Protein AF-A0A3R6Y0H6-F1 (afdb_monomer)

Secondary structure (DSSP, 8-state):
-----EEEEEEEETTT-BEE--EETTTTEE--EEEEETTEEEEE-SSSS-BTTTSTTGGGS-TTT---EEEEEEEE-HHHHHHHHHTS-TT-SEEEEEEEE--STTT-BEE--EETTEE-B--SS-S-B-TT-PBPPGGGGT----EEEEEEEHHHHHHHHTTGGGSPPPPP---SS------PPP------------------

Mean predicted aligned error: 10.97 Å

pLDDT: mean 80.58, std 20.02, range [28.91, 97.31]

Nearest PDB structures (foldseek):
  5mz7-assembly4_D  TM=2.592E-01  e=3.311E+00  Rattus norvegicus

Foldseek 3Di:
DPQQWFKAKWKAFPPAQAIAFDDDPVVLATFGDWDDDPPAIKTDDPPDPRILCPDPPNVQADPPPSGHMHMDIAIEGLVQLVLQLQQEDPPDFKAWAKWFAAPPNLHRYIGQDADPSHTFGCDPVARTAHPVRDHDDPVVVPDPTDIRTHIDGSVRSVSCNVHRVVGDGRDDPPPDDDPPPPPPDPDPDDDDDDDDDDDDDDDD

Structure (mmCIF, N/CA/C/O backbone):
data_AF-A0A3R6Y0H6-F1
#
_entry.id   AF-A0A3R6Y0H6-F1
#
loop_
_atom_site.group_PDB
_atom_site.id
_atom_site.type_symbol
_atom_site.label_atom_id
_atom_site.label_alt_id
_atom_site.label_comp_id
_atom_site.label_asym_id
_atom_site.label_entity_id
_atom_site.label_seq_id
_atom_site.pdbx_PDB_ins_code
_atom_site.Cartn_x
_atom_site.Cartn_y
_atom_site.Cartn_z
_atom_site.occupancy
_atom_site.B_iso_or_equiv
_atom_site.auth_seq_id
_atom_site.auth_comp_id
_atom_site.auth_asym_id
_atom_site.auth_atom_id
_atom_site.pdbx_PDB_model_num
ATOM 1 N N . MET A 1 1 ? 21.872 12.919 5.443 1.00 36.56 1 MET A N 1
ATOM 2 C CA . MET A 1 1 ? 20.558 13.388 4.956 1.00 36.56 1 MET A CA 1
ATOM 3 C C . MET A 1 1 ? 19.519 12.461 5.544 1.00 36.56 1 MET A C 1
ATOM 5 O O . MET A 1 1 ? 19.609 11.269 5.280 1.00 36.56 1 MET A O 1
ATOM 9 N N . ALA A 1 2 ? 18.636 12.963 6.408 1.00 45.19 2 ALA A N 1
ATOM 10 C CA . ALA A 1 2 ? 17.532 12.155 6.908 1.00 45.19 2 ALA A CA 1
ATOM 11 C C . ALA A 1 2 ? 16.702 11.706 5.699 1.00 45.19 2 ALA A C 1
ATOM 13 O O . ALA A 1 2 ? 16.365 12.510 4.833 1.00 45.19 2 ALA A O 1
ATOM 14 N N . THR A 1 3 ? 16.475 10.408 5.564 1.00 57.97 3 THR A N 1
ATOM 15 C CA . THR A 1 3 ? 15.479 9.891 4.634 1.00 57.97 3 THR A CA 1
ATOM 16 C C . THR A 1 3 ? 14.133 10.425 5.107 1.00 57.97 3 THR A C 1
ATOM 18 O O . THR A 1 3 ? 13.677 10.031 6.177 1.00 57.97 3 THR A O 1
ATOM 21 N N . ASP A 1 4 ? 13.523 11.335 4.342 1.00 82.75 4 ASP A N 1
ATOM 22 C CA . ASP A 1 4 ? 12.196 11.891 4.634 1.00 82.75 4 ASP A CA 1
ATOM 23 C C . ASP A 1 4 ? 11.136 10.803 4.437 1.00 82.75 4 ASP A C 1
ATOM 25 O O . ASP A 1 4 ? 10.447 10.729 3.418 1.00 82.75 4 ASP A O 1
ATOM 29 N N . LEU A 1 5 ? 11.069 9.877 5.388 1.00 90.50 5 LEU A N 1
ATOM 30 C CA . LEU A 1 5 ? 9.988 8.919 5.483 1.00 90.50 5 LEU A CA 1
ATOM 31 C C . LEU A 1 5 ? 8.694 9.677 5.771 1.00 90.50 5 LEU A C 1
ATOM 33 O O . LEU A 1 5 ? 8.677 10.719 6.427 1.00 90.50 5 LEU A O 1
ATOM 37 N N . ARG A 1 6 ? 7.599 9.127 5.269 1.00 94.06 6 ARG A N 1
ATOM 38 C CA . ARG A 1 6 ? 6.251 9.643 5.438 1.00 94.06 6 ARG A CA 1
ATOM 39 C C . ARG A 1 6 ? 5.376 8.524 5.972 1.00 94.06 6 ARG A C 1
ATOM 41 O O . ARG A 1 6 ? 5.482 7.393 5.494 1.00 94.06 6 ARG A O 1
ATOM 48 N N . THR A 1 7 ? 4.545 8.844 6.958 1.00 94.25 7 THR A N 1
ATOM 49 C CA . THR A 1 7 ? 3.658 7.875 7.608 1.00 94.25 7 THR A CA 1
ATOM 50 C C . THR A 1 7 ? 2.251 7.967 7.046 1.00 94.25 7 THR A C 1
ATOM 52 O O . THR A 1 7 ? 1.645 9.037 7.057 1.00 94.25 7 THR A O 1
ATOM 55 N N . PHE A 1 8 ? 1.708 6.840 6.596 1.00 96.44 8 PHE A N 1
ATOM 56 C CA . PHE A 1 8 ? 0.336 6.736 6.103 1.00 96.44 8 PHE A CA 1
ATOM 57 C C . PHE A 1 8 ? -0.215 5.327 6.317 1.00 96.44 8 PHE A C 1
ATOM 59 O O . PHE A 1 8 ? 0.527 4.368 6.525 1.00 96.44 8 PHE A O 1
ATOM 66 N N . ALA A 1 9 ? -1.535 5.201 6.312 1.00 96.62 9 ALA A N 1
ATOM 67 C CA . ALA A 1 9 ? -2.200 3.925 6.497 1.00 96.62 9 ALA A CA 1
ATOM 68 C C . ALA A 1 9 ? -2.224 3.090 5.212 1.00 96.62 9 ALA A C 1
ATOM 70 O O . ALA A 1 9 ? -2.274 3.609 4.100 1.00 96.62 9 ALA A O 1
ATOM 71 N N . SER A 1 10 ? -2.259 1.777 5.394 1.00 96.25 10 SER A N 1
ATOM 72 C CA . SER A 1 10 ? -2.473 0.768 4.361 1.00 96.25 10 SER A CA 1
ATOM 73 C C . SER A 1 10 ? -3.523 -0.227 4.842 1.00 96.25 10 SER A C 1
ATOM 75 O O . SER A 1 10 ? -3.624 -0.510 6.040 1.00 96.25 10 SER A O 1
ATOM 77 N N . ILE A 1 11 ? -4.300 -0.758 3.907 1.00 96.50 11 ILE A N 1
ATOM 78 C CA . ILE A 1 11 ? -5.285 -1.812 4.124 1.00 96.50 11 ILE A CA 1
ATOM 79 C C . ILE A 1 11 ? -4.869 -2.996 3.258 1.00 96.50 11 ILE A C 1
ATOM 81 O O . ILE A 1 11 ? -4.746 -2.865 2.044 1.00 96.50 11 ILE A O 1
ATOM 85 N N . VAL A 1 12 ? -4.673 -4.160 3.876 1.00 95.50 12 VAL A N 1
ATOM 86 C CA . VAL A 1 12 ? -4.368 -5.405 3.159 1.00 95.50 12 VAL A CA 1
ATOM 87 C C . VAL A 1 12 ? -5.465 -6.422 3.429 1.00 95.50 12 VAL A C 1
ATOM 89 O O . VAL A 1 12 ? -5.776 -6.728 4.583 1.00 95.50 12 VAL A O 1
ATOM 92 N N . CYS A 1 13 ? -6.060 -6.961 2.367 1.00 96.12 13 CYS A N 1
ATOM 93 C CA . CYS A 1 13 ? -7.009 -8.061 2.487 1.00 96.12 13 CYS A CA 1
ATOM 94 C C . CYS A 1 13 ? -6.298 -9.367 2.854 1.00 96.12 13 CYS A C 1
ATOM 96 O O . CYS A 1 13 ? -5.310 -9.741 2.227 1.00 96.12 13 CYS A O 1
ATOM 98 N N . ARG A 1 14 ? -6.841 -10.104 3.824 1.00 94.31 14 ARG A N 1
ATOM 99 C CA . ARG A 1 14 ? -6.329 -11.421 4.216 1.00 94.31 14 ARG A CA 1
ATOM 100 C C . ARG A 1 14 ? -6.511 -12.477 3.126 1.00 94.31 14 ARG A C 1
ATOM 102 O O . ARG A 1 14 ? -5.667 -13.354 2.991 1.00 94.31 14 ARG A O 1
ATOM 109 N N . ASP A 1 15 ? -7.605 -12.382 2.378 1.00 94.06 15 ASP A N 1
ATOM 110 C CA . ASP A 1 15 ? -8.068 -13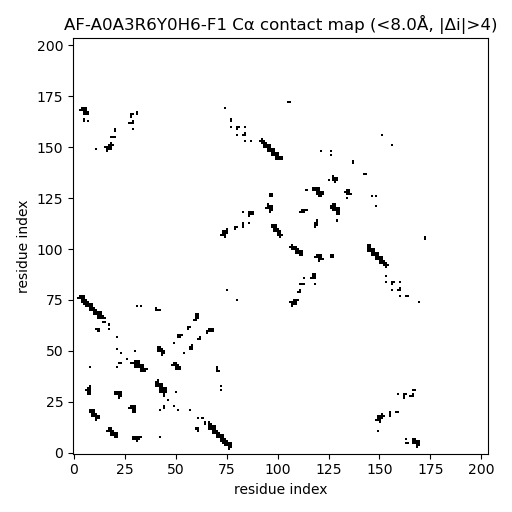.468 1.515 1.00 94.06 15 ASP A CA 1
ATOM 111 C C . ASP A 1 15 ? -7.558 -13.303 0.078 1.00 94.06 15 ASP A C 1
ATOM 113 O O . ASP A 1 15 ? -7.007 -14.234 -0.501 1.00 94.06 15 ASP A O 1
ATOM 117 N N . CYS A 1 16 ? -7.691 -12.101 -0.498 1.00 94.50 16 CYS A N 1
ATOM 118 C CA . CYS A 1 16 ? -7.268 -11.824 -1.878 1.00 94.50 16 CYS A CA 1
ATOM 119 C C . CYS A 1 16 ? -5.989 -10.982 -1.992 1.00 94.50 16 CYS A C 1
ATOM 121 O O . CYS A 1 16 ? -5.587 -10.646 -3.105 1.00 94.50 16 CYS A O 1
ATOM 123 N N . LEU A 1 17 ? -5.371 -10.625 -0.859 1.00 95.25 17 LEU A N 1
ATOM 124 C CA . LEU A 1 17 ? -4.139 -9.830 -0.769 1.00 95.25 17 LEU A CA 1
ATOM 125 C C . LEU A 1 17 ? -4.217 -8.422 -1.376 1.00 95.25 17 LEU A C 1
ATOM 127 O O . LEU A 1 17 ? -3.198 -7.740 -1.431 1.00 95.25 17 LEU A O 1
ATOM 131 N N . TYR A 1 18 ? -5.402 -7.965 -1.794 1.00 96.94 18 TYR A N 1
ATOM 132 C CA . TYR A 1 18 ? -5.600 -6.622 -2.334 1.00 96.94 18 TYR A CA 1
ATOM 133 C C . TYR A 1 18 ? -5.088 -5.564 -1.356 1.00 96.94 18 TYR A C 1
ATOM 135 O O . TYR A 1 18 ? -5.505 -5.543 -0.191 1.00 96.94 18 TYR A O 1
ATOM 143 N N . LEU A 1 19 ? -4.179 -4.726 -1.846 1.00 97.19 19 LEU A N 1
ATOM 144 C CA . LEU A 1 19 ? -3.615 -3.595 -1.130 1.00 97.19 19 LEU A CA 1
ATOM 145 C C . LEU A 1 19 ? -4.327 -2.315 -1.558 1.00 97.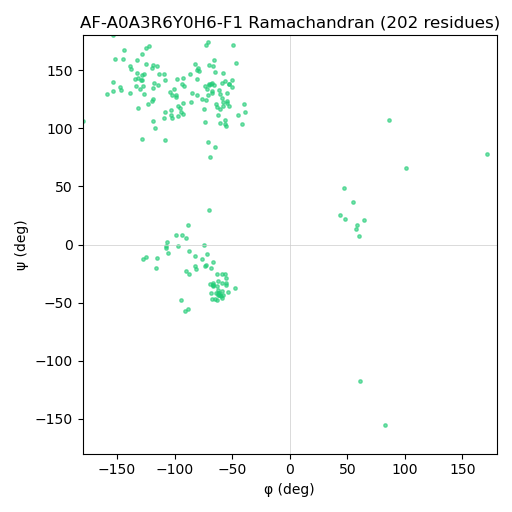19 19 LEU A C 1
ATOM 147 O O . LEU A 1 19 ? -4.430 -2.017 -2.745 1.00 97.19 19 LEU A O 1
ATOM 151 N N . GLU A 1 20 ? -4.784 -1.566 -0.567 1.00 96.62 20 GLU A N 1
ATOM 152 C CA . GLU A 1 20 ? -5.521 -0.319 -0.722 1.00 96.62 20 GLU A CA 1
ATOM 153 C C . GLU A 1 20 ? -4.961 0.731 0.240 1.00 96.62 20 GLU A C 1
ATOM 155 O O . GLU A 1 20 ? -4.603 0.414 1.380 1.00 96.62 20 GLU A O 1
ATOM 160 N N . PHE A 1 21 ? -4.903 1.986 -0.198 1.00 97.00 21 PHE A N 1
ATOM 161 C CA . PHE A 1 21 ? -4.489 3.108 0.639 1.00 97.00 21 PHE A CA 1
ATOM 162 C C . PHE A 1 21 ? -5.698 3.995 0.947 1.00 97.00 21 PHE A C 1
ATOM 164 O O . PHE A 1 21 ? -6.201 4.686 0.060 1.00 97.00 21 PHE A O 1
ATOM 171 N N . PRO A 1 22 ? -6.200 3.996 2.194 1.00 96.62 22 PRO A N 1
ATOM 172 C CA . PRO A 1 22 ? -7.374 4.776 2.536 1.00 96.62 22 PRO A CA 1
ATOM 173 C C . PRO A 1 22 ? -7.069 6.274 2.490 1.00 96.62 22 PRO A C 1
ATOM 175 O O . PRO A 1 22 ? -6.039 6.742 2.985 1.00 96.62 22 PRO A O 1
ATOM 178 N N . GLY A 1 23 ? -8.007 7.035 1.935 1.00 94.94 23 GLY A N 1
ATOM 179 C CA . GLY A 1 23 ? -7.923 8.484 1.867 1.00 94.94 23 GLY A CA 1
ATOM 180 C C . GLY A 1 23 ? -9.271 9.167 2.042 1.00 94.94 23 GLY A C 1
ATOM 181 O O . GLY A 1 23 ? -10.326 8.536 2.044 1.00 94.94 23 GLY A O 1
ATOM 182 N N . CYS A 1 24 ? -9.205 10.476 2.255 1.00 94.25 24 CYS A N 1
ATOM 183 C CA . CYS A 1 24 ? -10.343 11.350 2.477 1.00 94.25 24 CYS A CA 1
ATOM 184 C C . CYS A 1 24 ? -10.642 12.139 1.204 1.00 94.25 24 CYS A C 1
ATOM 186 O O . CYS A 1 24 ? -9.841 12.997 0.833 1.00 94.25 24 CYS A O 1
ATOM 188 N N . ASP A 1 25 ? -11.807 11.930 0.596 1.00 90.25 25 ASP A N 1
ATOM 189 C CA . ASP A 1 25 ? -12.215 12.673 -0.603 1.00 90.25 25 ASP A CA 1
ATOM 190 C C . ASP A 1 25 ? -12.439 14.165 -0.320 1.00 90.25 25 ASP A C 1
ATOM 192 O O . ASP A 1 25 ? -12.097 15.017 -1.136 1.00 90.25 25 ASP A O 1
ATOM 196 N N . SER A 1 26 ? -12.947 14.519 0.863 1.00 93.25 26 SER A N 1
ATOM 197 C CA . SER A 1 26 ? -13.200 15.923 1.220 1.00 93.25 26 SER A CA 1
ATOM 198 C C . SER A 1 26 ? -11.916 16.744 1.356 1.00 93.25 26 SER A C 1
ATOM 200 O O . SER A 1 26 ? -11.897 17.917 1.001 1.00 93.25 26 SER A O 1
ATOM 202 N N . HIS A 1 27 ? -10.842 16.138 1.868 1.00 94.38 27 HIS A N 1
ATOM 203 C CA . HIS A 1 27 ? -9.569 16.829 2.104 1.00 94.38 27 HIS A CA 1
ATOM 204 C C . HIS A 1 27 ? -8.481 16.460 1.098 1.00 94.38 27 HIS A C 1
ATOM 206 O O . HIS A 1 27 ? -7.413 17.060 1.132 1.00 94.38 27 HIS A O 1
ATOM 212 N N . GLN A 1 28 ? -8.734 15.474 0.233 1.00 93.19 28 GLN A N 1
ATOM 213 C CA . GLN A 1 28 ? -7.774 14.928 -0.727 1.00 93.19 28 GLN A CA 1
ATOM 214 C C . GLN A 1 28 ? -6.467 14.442 -0.068 1.00 93.19 28 GLN A C 1
ATOM 216 O O . GLN A 1 28 ? -5.388 14.555 -0.643 1.00 93.19 28 GLN A O 1
ATOM 221 N N . LEU A 1 29 ? -6.572 13.863 1.134 1.00 95.38 29 LEU A N 1
ATOM 222 C CA . LEU A 1 29 ? -5.449 13.396 1.959 1.00 95.38 29 LEU A CA 1
ATOM 223 C C . LEU A 1 29 ? -5.470 11.881 2.155 1.00 95.38 29 LEU A C 1
ATOM 225 O O . LEU A 1 29 ? -6.539 11.275 2.178 1.00 95.38 29 LEU A O 1
ATOM 229 N N . LEU A 1 30 ? -4.301 11.286 2.395 1.00 97.31 30 LEU A N 1
ATOM 230 C CA . LEU A 1 30 ? -4.215 9.937 2.958 1.00 97.31 30 LEU A CA 1
ATOM 231 C C . LEU A 1 30 ? -4.671 9.938 4.420 1.00 97.31 30 LEU A C 1
ATOM 233 O O . LEU A 1 30 ? -4.590 10.953 5.117 1.00 97.31 30 LEU A O 1
ATOM 237 N N . TYR A 1 31 ? -5.146 8.794 4.903 1.00 97.31 31 TYR A N 1
ATOM 238 C CA . TYR A 1 31 ? -5.335 8.609 6.338 1.00 97.31 31 TYR A CA 1
ATOM 239 C C . TYR A 1 31 ? -3.973 8.377 6.991 1.00 97.31 31 TYR A C 1
ATOM 241 O O . TYR A 1 31 ? -3.217 7.493 6.586 1.00 97.31 31 TYR A O 1
ATOM 249 N N . THR A 1 32 ? -3.653 9.182 7.998 1.00 96.12 32 THR A N 1
ATOM 250 C CA . THR A 1 32 ? -2.312 9.231 8.605 1.00 96.12 32 THR A CA 1
ATOM 251 C C . THR A 1 32 ? -2.338 9.060 10.116 1.00 96.12 32 THR A C 1
ATOM 253 O O . THR A 1 32 ? -1.295 8.832 10.720 1.00 96.12 32 THR A O 1
ATOM 256 N N . GLU A 1 33 ? -3.509 9.148 10.742 1.00 93.75 33 GLU A N 1
ATOM 257 C CA . GLU A 1 33 ? -3.653 8.986 12.184 1.00 93.75 33 GLU A CA 1
ATOM 258 C C . GLU A 1 33 ? -4.155 7.583 12.517 1.00 93.75 33 GLU A C 1
ATOM 260 O O . GLU A 1 33 ? -5.114 7.097 11.916 1.00 93.75 33 GLU A O 1
ATOM 265 N N . SER A 1 34 ? -3.513 6.950 13.495 1.00 92.38 34 SER A N 1
ATOM 266 C CA . SER A 1 34 ? -3.904 5.641 14.014 1.00 92.38 34 SER A CA 1
ATOM 267 C C . SER A 1 34 ? -4.855 5.803 15.198 1.00 92.38 34 SER A C 1
ATOM 269 O O . SER A 1 34 ? -4.623 6.632 16.079 1.00 92.38 34 SER A O 1
ATOM 271 N N . VAL A 1 35 ? -5.910 4.997 15.234 1.00 91.81 35 VAL A N 1
ATOM 272 C CA . VAL A 1 35 ? -6.869 4.899 16.336 1.00 91.81 35 VAL A CA 1
ATOM 273 C C . VAL A 1 35 ? -6.966 3.438 16.744 1.00 91.81 35 VAL A C 1
ATOM 275 O O . VAL A 1 35 ? -7.164 2.569 15.901 1.00 91.81 35 VAL A O 1
ATOM 278 N N . LEU A 1 36 ? -6.822 3.164 18.036 1.00 90.31 36 LEU A N 1
ATOM 279 C CA . LEU A 1 36 ? -7.033 1.835 18.599 1.00 90.31 36 LEU A CA 1
ATOM 280 C C . LEU A 1 36 ? -8.448 1.764 19.168 1.00 90.31 36 LEU A C 1
ATOM 282 O O . LEU A 1 36 ? -8.790 2.522 20.072 1.00 90.31 36 LEU A O 1
ATOM 286 N N . GLU A 1 37 ? -9.258 0.851 18.640 1.00 87.81 37 GLU A N 1
ATOM 287 C CA . GLU A 1 37 ? -10.594 0.545 19.147 1.00 87.81 37 GLU A CA 1
ATOM 288 C C . GLU A 1 37 ? -10.602 -0.912 19.626 1.00 87.81 37 GLU A C 1
ATOM 290 O O . GLU A 1 37 ? -10.610 -1.867 18.843 1.00 87.81 37 GLU A O 1
ATOM 295 N N . GLY A 1 38 ? -10.482 -1.089 20.945 1.00 87.12 38 GLY A N 1
ATOM 296 C CA . GLY A 1 38 ? -10.212 -2.396 21.542 1.00 87.12 38 GLY A CA 1
ATOM 297 C C . GLY A 1 38 ? -8.870 -2.960 21.064 1.00 87.12 38 GLY A C 1
ATOM 298 O O . GLY A 1 38 ? -7.816 -2.381 21.316 1.00 87.12 38 GLY A O 1
ATOM 299 N N . THR A 1 39 ? -8.907 -4.100 20.371 1.00 85.19 39 THR A N 1
ATOM 300 C CA . THR A 1 39 ? -7.724 -4.760 19.788 1.00 85.19 39 THR A CA 1
ATOM 301 C C . THR A 1 39 ? -7.512 -4.436 18.309 1.00 85.19 39 THR A C 1
ATOM 303 O O . THR A 1 39 ? -6.553 -4.925 17.708 1.00 85.19 39 THR A O 1
ATOM 306 N N . THR A 1 40 ? -8.395 -3.633 17.708 1.00 87.81 40 THR A N 1
ATOM 307 C CA . THR A 1 40 ? -8.369 -3.343 16.273 1.00 87.81 40 THR A CA 1
ATOM 308 C C . THR A 1 40 ? -7.773 -1.966 16.022 1.00 87.81 40 THR A C 1
ATOM 310 O O . THR A 1 40 ? -8.191 -0.966 16.604 1.00 87.81 40 THR A O 1
ATOM 313 N N . THR A 1 41 ? -6.786 -1.914 15.131 1.00 91.75 41 THR A N 1
ATOM 314 C CA . THR A 1 41 ? -6.231 -0.656 14.634 1.00 91.75 41 THR A CA 1
ATOM 315 C C . THR A 1 41 ? -7.081 -0.146 13.478 1.00 91.75 41 THR A C 1
ATOM 317 O O . THR A 1 41 ? -7.316 -0.868 12.511 1.00 91.75 41 THR A O 1
ATOM 320 N N . HIS A 1 42 ? -7.468 1.120 13.549 1.00 94.94 42 HIS A N 1
ATOM 321 C CA . HIS A 1 42 ? -8.125 1.875 12.496 1.00 94.94 42 HIS A CA 1
ATOM 322 C C . HIS A 1 42 ? -7.270 3.071 12.095 1.00 94.94 42 HIS A C 1
ATOM 324 O O . HIS A 1 42 ? -6.479 3.584 12.880 1.00 94.94 42 HIS A O 1
ATOM 330 N N . ALA A 1 43 ? -7.445 3.531 10.862 1.00 96.56 43 ALA A N 1
ATOM 331 C CA . ALA A 1 43 ? -6.843 4.769 10.390 1.00 96.56 43 ALA A CA 1
ATOM 332 C C . ALA A 1 43 ? -7.904 5.853 10.193 1.00 96.56 43 ALA A C 1
ATOM 334 O O . ALA A 1 43 ? -9.032 5.536 9.795 1.00 96.56 43 ALA A O 1
ATOM 335 N N . LYS A 1 44 ? -7.535 7.114 10.435 1.00 96.38 44 LYS A N 1
ATOM 336 C CA . LYS A 1 44 ? -8.391 8.284 10.221 1.00 96.38 44 LYS A CA 1
ATOM 337 C C . LYS A 1 44 ? -7.697 9.412 9.464 1.00 96.38 44 LYS A C 1
ATOM 339 O O . LYS A 1 44 ? -6.466 9.508 9.410 1.00 96.38 44 LYS A O 1
ATOM 344 N N . CYS A 1 45 ? -8.525 10.265 8.874 1.00 96.50 45 CYS A N 1
ATOM 345 C CA . CYS A 1 45 ? -8.108 11.527 8.290 1.00 96.50 45 CYS A CA 1
ATOM 346 C C . CYS A 1 45 ? -7.598 12.473 9.393 1.00 96.50 45 CYS A C 1
ATOM 348 O O . CYS A 1 45 ? -8.269 12.610 10.414 1.00 96.50 45 CYS A O 1
ATOM 350 N N . PRO A 1 46 ? -6.484 13.195 9.181 1.00 95.06 46 PRO A N 1
ATOM 351 C CA . PRO A 1 46 ? -5.985 14.165 10.159 1.00 95.06 46 PRO A CA 1
ATOM 352 C C . PRO A 1 46 ? -6.835 15.446 10.267 1.00 95.06 46 PRO A C 1
ATOM 354 O O . PRO A 1 46 ? -6.580 16.284 11.125 1.00 95.06 46 PRO A O 1
ATOM 357 N N . LYS A 1 47 ? -7.820 15.648 9.378 1.00 95.75 47 LYS A N 1
ATOM 358 C CA . LYS A 1 47 ? -8.618 16.888 9.298 1.00 95.75 47 LYS A CA 1
ATOM 359 C C . LYS A 1 47 ? -10.103 16.718 9.616 1.00 95.75 47 LYS A C 1
ATOM 361 O O . LYS A 1 47 ? -10.801 17.714 9.772 1.00 95.75 47 LYS A O 1
ATOM 366 N N . CYS A 1 48 ? -10.614 15.491 9.699 1.00 94.94 48 CYS A N 1
ATOM 367 C CA . CYS A 1 48 ? -12.020 15.245 10.019 1.00 94.94 48 CYS A CA 1
ATOM 368 C C . CYS A 1 48 ? -12.237 13.882 10.673 1.00 94.94 48 CYS A C 1
ATOM 370 O O . CYS A 1 48 ? -11.311 13.100 10.856 1.00 94.94 48 CYS A O 1
ATOM 372 N N . SER A 1 49 ? -13.492 13.578 10.998 1.00 94.50 49 SER A N 1
ATOM 373 C CA . SER A 1 49 ? -13.896 12.315 11.620 1.00 94.50 49 SER A CA 1
ATOM 374 C C . SER A 1 49 ? -13.905 11.112 10.669 1.00 94.50 49 SER A C 1
ATOM 376 O O . SER A 1 49 ? -14.229 10.008 11.103 1.00 94.50 49 SER A O 1
ATOM 378 N N . ALA A 1 50 ? -13.571 11.288 9.387 1.00 95.19 50 ALA A N 1
ATOM 379 C CA . ALA A 1 50 ? -13.538 10.199 8.418 1.00 95.19 50 ALA A CA 1
ATOM 380 C C . ALA A 1 50 ? -12.467 9.166 8.803 1.00 95.19 50 ALA A C 1
ATOM 382 O O . ALA A 1 50 ? -11.282 9.487 8.907 1.00 95.19 50 ALA A O 1
ATOM 383 N N . ALA A 1 51 ? -12.892 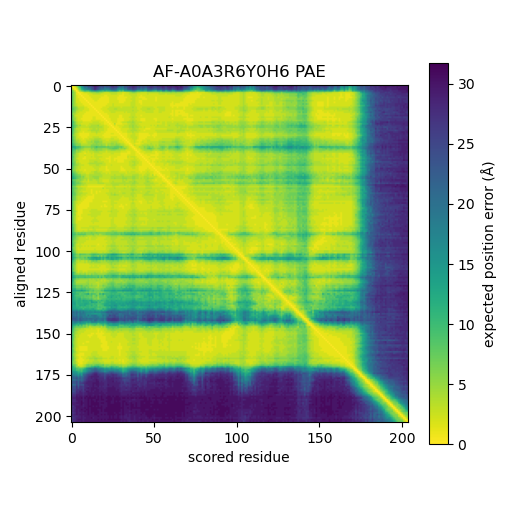7.923 9.012 1.00 95.38 51 ALA A N 1
ATOM 384 C CA . ALA A 1 51 ? -12.047 6.836 9.473 1.00 95.38 51 ALA A CA 1
ATOM 385 C C . ALA A 1 51 ? -12.448 5.503 8.836 1.00 95.38 51 ALA A C 1
ATOM 387 O O . ALA A 1 51 ? -13.552 5.322 8.328 1.00 95.38 51 ALA A O 1
ATOM 388 N N . THR A 1 52 ? -11.526 4.546 8.846 1.00 95.19 52 THR A N 1
ATOM 389 C CA . THR A 1 52 ? -11.732 3.216 8.242 1.00 95.19 52 THR A CA 1
ATOM 390 C C . THR A 1 52 ? -12.855 2.400 8.888 1.00 95.19 52 THR A C 1
ATOM 392 O O . THR A 1 52 ? -13.440 1.562 8.214 1.00 95.19 52 THR A O 1
ATOM 395 N N . ASN A 1 53 ? -13.188 2.645 10.158 1.00 94.00 53 ASN A N 1
ATOM 396 C CA . ASN A 1 53 ? -14.304 1.992 10.852 1.00 94.00 53 ASN A CA 1
ATOM 397 C C . ASN A 1 53 ? -15.670 2.628 10.545 1.00 94.00 53 ASN A C 1
ATOM 399 O O . ASN A 1 53 ? -16.694 1.968 10.705 1.00 94.00 53 ASN A O 1
ATOM 403 N N . ASN A 1 54 ? -15.718 3.884 10.087 1.00 92.62 54 ASN A N 1
ATOM 404 C CA . ASN A 1 54 ? -16.979 4.610 9.906 1.00 92.62 54 ASN A CA 1
ATOM 405 C C . ASN A 1 54 ? -17.292 4.988 8.449 1.00 92.62 54 ASN A C 1
ATOM 407 O O . ASN A 1 54 ? -18.471 5.157 8.124 1.00 92.62 54 ASN A O 1
ATOM 411 N N . GLN A 1 55 ? -16.297 5.026 7.556 1.00 92.56 55 GLN A N 1
ATOM 412 C CA . GLN A 1 55 ? -16.476 5.331 6.137 1.00 92.56 55 GLN A CA 1
ATOM 413 C C . GLN A 1 55 ? -16.557 4.082 5.261 1.00 92.56 55 GLN A C 1
ATOM 415 O O . GLN A 1 55 ? -15.826 3.104 5.439 1.00 92.56 55 GLN A O 1
ATOM 420 N N . ARG A 1 56 ? -17.429 4.151 4.252 1.00 88.75 56 ARG A N 1
ATOM 421 C CA . ARG A 1 56 ? -17.403 3.234 3.107 1.00 88.75 56 ARG A CA 1
ATOM 422 C C . ARG A 1 56 ? -16.295 3.665 2.131 1.00 88.75 56 ARG A C 1
ATOM 424 O O . ARG A 1 56 ? -16.028 4.857 2.038 1.00 88.75 56 ARG A O 1
ATOM 431 N N . PRO A 1 57 ? -15.669 2.727 1.401 1.00 88.50 57 PRO A N 1
ATOM 432 C CA . PRO A 1 57 ? -15.918 1.282 1.426 1.00 88.50 57 PRO A CA 1
ATOM 433 C C . PRO A 1 57 ? -15.200 0.543 2.570 1.00 88.50 57 PRO A C 1
ATOM 435 O O . PRO A 1 57 ? -15.505 -0.619 2.811 1.00 88.50 57 PRO A O 1
ATOM 438 N N . PHE A 1 58 ? -14.291 1.203 3.292 1.00 91.12 58 PHE A N 1
ATOM 439 C CA . PHE A 1 58 ? -13.349 0.560 4.219 1.00 91.12 58 PHE A CA 1
ATOM 440 C C . PHE A 1 58 ? -14.015 -0.243 5.346 1.00 91.12 58 PHE A C 1
ATOM 442 O O . PHE A 1 58 ? -13.569 -1.346 5.661 1.00 91.12 58 PHE A O 1
ATOM 449 N N . ARG A 1 59 ? -15.113 0.272 5.917 1.00 89.88 59 ARG A N 1
ATOM 450 C CA . ARG A 1 59 ? -15.825 -0.385 7.027 1.00 89.88 59 ARG A CA 1
ATOM 451 C C . ARG A 1 59 ? -16.503 -1.705 6.646 1.00 89.88 59 ARG A C 1
ATOM 453 O O . ARG A 1 59 ? -16.918 -2.450 7.523 1.00 89.88 59 ARG A O 1
ATOM 460 N N . GLU A 1 60 ? -16.654 -1.982 5.351 1.00 90.50 60 GLU A N 1
ATOM 461 C CA . GLU A 1 60 ? -17.306 -3.196 4.837 1.00 90.50 60 GLU A CA 1
ATOM 462 C C . GLU A 1 60 ? -16.315 -4.334 4.551 1.00 90.50 60 GLU A C 1
ATOM 464 O O . GLU A 1 60 ? -16.684 -5.336 3.938 1.00 90.50 60 GLU A O 1
ATOM 469 N N . GLY A 1 61 ? -15.051 -4.177 4.950 1.00 92.31 61 GLY A N 1
ATOM 470 C CA . GLY A 1 61 ? -13.981 -5.108 4.612 1.00 92.31 61 GLY A CA 1
ATOM 471 C C . GLY A 1 61 ? -13.406 -4.844 3.222 1.00 92.31 61 GLY A C 1
ATOM 472 O O . GLY A 1 61 ? -13.438 -3.727 2.707 1.00 92.31 61 GLY A O 1
ATOM 473 N N . CYS A 1 62 ? -12.819 -5.874 2.612 1.00 95.00 62 CYS A N 1
ATOM 474 C CA . CYS A 1 62 ? -12.116 -5.721 1.342 1.00 95.00 62 CYS A CA 1
ATOM 475 C C . CYS A 1 62 ? -13.051 -5.221 0.234 1.00 95.00 62 CYS A C 1
ATOM 477 O O . CYS A 1 62 ? -14.081 -5.834 -0.044 1.00 95.00 62 CYS A O 1
ATOM 479 N N . ARG A 1 63 ? -12.643 -4.172 -0.488 1.00 92.44 63 ARG A N 1
ATOM 480 C CA . ARG A 1 63 ? -13.410 -3.613 -1.610 1.00 92.44 63 ARG A CA 1
ATOM 481 C C . ARG A 1 63 ? -13.752 -4.645 -2.699 1.00 92.44 63 ARG A C 1
ATOM 483 O O . ARG A 1 63 ? -14.777 -4.498 -3.356 1.00 92.44 63 ARG A O 1
ATOM 490 N N . ARG A 1 64 ? -12.925 -5.684 -2.873 1.00 93.12 64 ARG A N 1
ATOM 491 C CA . ARG A 1 64 ? -13.099 -6.719 -3.907 1.00 93.12 64 ARG A CA 1
ATOM 492 C C . ARG A 1 64 ? -13.918 -7.917 -3.452 1.00 93.12 64 ARG A C 1
ATOM 494 O O . ARG A 1 64 ? -14.912 -8.246 -4.082 1.00 93.12 64 ARG A O 1
ATOM 501 N N . CYS A 1 65 ? -13.488 -8.583 -2.382 1.00 95.00 65 CYS A N 1
ATOM 502 C CA . CYS A 1 65 ? -14.098 -9.841 -1.940 1.00 95.00 65 CYS A CA 1
ATOM 503 C C . CYS A 1 65 ? -14.945 -9.712 -0.670 1.00 95.00 65 CYS A C 1
ATOM 505 O O . CYS A 1 65 ? -15.459 -10.718 -0.197 1.00 95.00 65 CYS A O 1
ATOM 507 N N . LYS A 1 66 ? -15.039 -8.512 -0.076 1.00 94.19 66 LYS A N 1
ATOM 508 C CA . LYS A 1 66 ? -15.674 -8.261 1.235 1.00 94.19 66 LYS A CA 1
ATOM 509 C C . LYS A 1 66 ? -15.072 -9.074 2.396 1.00 94.19 66 LYS A C 1
ATOM 511 O O . LYS A 1 66 ? -15.627 -9.122 3.487 1.00 94.19 66 LYS A O 1
ATOM 516 N N . GLY A 1 67 ? -13.903 -9.676 2.171 1.00 93.94 67 GLY A N 1
ATOM 517 C CA . GLY A 1 67 ? -13.140 -10.433 3.157 1.00 93.94 67 GLY A CA 1
ATOM 518 C C . GLY A 1 67 ? -12.495 -9.562 4.234 1.00 93.94 67 GLY A C 1
ATOM 519 O O . GLY A 1 67 ? -12.505 -8.328 4.162 1.00 93.94 67 GLY A O 1
ATOM 520 N N . LYS A 1 68 ? -11.887 -10.215 5.230 1.00 94.31 68 LYS A N 1
ATOM 521 C CA . LYS A 1 68 ? -11.256 -9.524 6.367 1.00 94.31 68 LYS A CA 1
ATOM 522 C C . LYS A 1 68 ? -10.034 -8.730 5.908 1.00 94.31 68 LYS A C 1
ATOM 524 O O . LYS A 1 68 ? -9.231 -9.208 5.103 1.00 94.31 68 LYS A O 1
ATOM 529 N N . THR A 1 69 ? -9.872 -7.532 6.450 1.00 94.69 69 THR A N 1
ATOM 530 C CA . THR A 1 69 ? -8.743 -6.644 6.164 1.00 94.69 69 THR A CA 1
ATOM 531 C C . THR A 1 69 ? -7.951 -6.352 7.430 1.00 94.69 69 THR A C 1
ATOM 533 O O . THR A 1 69 ? -8.484 -6.377 8.538 1.00 94.69 69 THR A O 1
ATOM 536 N N . PHE A 1 70 ? -6.661 -6.083 7.260 1.00 92.56 70 PHE A N 1
ATOM 537 C CA . PHE A 1 70 ? -5.795 -5.593 8.322 1.00 92.56 70 PHE A CA 1
ATOM 538 C C . PHE A 1 70 ? -5.272 -4.218 7.952 1.00 92.56 70 PHE A C 1
ATOM 540 O O . PHE A 1 70 ? -4.889 -3.980 6.805 1.00 92.56 70 PHE A O 1
ATOM 547 N N . ILE A 1 71 ? -5.236 -3.338 8.945 1.00 93.81 71 ILE A N 1
ATOM 548 C CA . ILE A 1 71 ? -4.775 -1.965 8.793 1.00 93.81 71 ILE A CA 1
ATOM 549 C C . ILE A 1 71 ? -3.384 -1.860 9.404 1.00 93.81 71 ILE A C 1
ATOM 551 O O . ILE A 1 71 ? -3.151 -2.325 10.522 1.00 93.81 71 ILE A O 1
ATOM 555 N N . ARG A 1 72 ? -2.449 -1.260 8.667 1.00 91.88 72 ARG A N 1
ATOM 556 C CA . ARG A 1 72 ? -1.085 -0.993 9.136 1.00 91.88 72 ARG A CA 1
ATOM 557 C C . ARG A 1 72 ? -0.698 0.443 8.833 1.00 91.88 72 ARG A C 1
ATOM 559 O O . ARG A 1 72 ? -1.017 0.954 7.763 1.00 91.88 72 ARG A O 1
ATOM 566 N N . MET A 1 73 ? 0.047 1.057 9.746 1.00 92.75 73 MET A N 1
ATOM 567 C CA . MET A 1 73 ? 0.735 2.317 9.477 1.00 92.75 73 MET A CA 1
ATOM 568 C C . MET A 1 73 ? 2.083 1.996 8.841 1.00 92.75 73 MET A C 1
ATOM 570 O O . MET A 1 73 ? 2.859 1.227 9.406 1.00 92.75 73 MET A O 1
ATOM 574 N N . TRP A 1 74 ? 2.332 2.528 7.652 1.00 93.56 74 TRP A N 1
ATOM 575 C CA . TRP A 1 74 ? 3.558 2.323 6.893 1.00 93.56 74 TRP A CA 1
ATOM 576 C C . TRP A 1 74 ? 4.395 3.586 6.884 1.00 93.56 74 TRP A C 1
ATOM 578 O O . TRP A 1 74 ? 3.861 4.685 6.745 1.00 93.56 74 TRP A O 1
ATOM 588 N N . ASN A 1 75 ? 5.709 3.400 6.977 1.00 93.19 75 ASN A N 1
ATOM 589 C CA . ASN A 1 75 ? 6.691 4.453 6.782 1.00 93.19 75 ASN A CA 1
ATOM 590 C C . ASN A 1 75 ? 7.402 4.214 5.453 1.00 93.19 75 ASN A C 1
ATOM 592 O O . ASN A 1 75 ? 8.114 3.226 5.292 1.00 93.19 75 ASN A O 1
ATOM 596 N N . CYS A 1 76 ? 7.214 5.108 4.488 1.00 92.94 76 CYS A N 1
ATOM 597 C CA . CYS A 1 76 ? 7.826 4.978 3.168 1.00 92.94 76 CYS A CA 1
ATOM 598 C C . CYS A 1 76 ? 8.350 6.331 2.688 1.00 92.94 76 CYS A C 1
ATOM 600 O O . CYS A 1 76 ? 7.823 7.374 3.067 1.00 92.94 76 CYS A O 1
ATOM 602 N N . SER A 1 77 ? 9.403 6.333 1.870 1.00 92.50 77 SER A N 1
ATOM 603 C CA . SER A 1 77 ? 9.934 7.583 1.319 1.00 92.50 77 SER A CA 1
ATOM 604 C C . SER A 1 77 ? 9.205 7.965 0.020 1.00 92.50 77 SER A C 1
ATOM 606 O O . SER A 1 77 ? 8.890 7.080 -0.781 1.00 92.50 77 SER A O 1
ATOM 608 N N . PRO A 1 78 ? 9.010 9.266 -0.272 1.00 93.88 78 PRO A N 1
ATOM 609 C CA . PRO A 1 78 ? 8.484 9.716 -1.564 1.00 93.88 78 PRO A CA 1
ATOM 610 C C . PRO A 1 78 ? 9.298 9.204 -2.759 1.00 93.88 78 PRO A C 1
ATOM 612 O O . PRO A 1 78 ? 8.744 8.884 -3.810 1.00 93.88 78 PRO A O 1
ATOM 615 N N . LYS A 1 79 ? 10.624 9.080 -2.592 1.00 92.75 79 LYS A N 1
ATOM 616 C CA . LYS A 1 79 ? 11.526 8.541 -3.621 1.00 92.75 79 LYS A CA 1
ATOM 617 C C . LYS A 1 79 ? 11.197 7.089 -3.955 1.00 92.75 79 LYS A C 1
ATOM 619 O O . LYS A 1 79 ? 11.139 6.748 -5.132 1.00 92.75 79 LYS A O 1
ATOM 624 N N . GLU A 1 80 ? 10.945 6.277 -2.933 1.00 93.06 80 GLU A N 1
ATOM 625 C CA . GLU A 1 80 ? 10.592 4.866 -3.084 1.00 93.06 80 GLU A CA 1
ATOM 626 C C . GLU A 1 80 ? 9.262 4.703 -3.827 1.00 93.06 80 GLU A C 1
ATOM 628 O O . GLU A 1 80 ? 9.196 3.984 -4.820 1.00 93.06 80 GLU A O 1
ATOM 633 N N . ILE A 1 81 ? 8.223 5.448 -3.433 1.00 95.38 81 ILE A N 1
ATOM 634 C CA . ILE A 1 81 ? 6.925 5.422 -4.127 1.00 95.38 81 ILE A CA 1
ATOM 635 C C . ILE A 1 81 ? 7.059 5.881 -5.581 1.00 95.38 81 ILE A C 1
ATOM 637 O O . ILE A 1 81 ? 6.520 5.247 -6.490 1.00 95.38 81 ILE A O 1
ATOM 641 N N . LYS A 1 82 ? 7.815 6.957 -5.832 1.00 95.12 82 LYS A N 1
ATOM 642 C CA . LYS A 1 82 ? 8.070 7.454 -7.190 1.00 95.12 82 LYS A CA 1
ATOM 643 C C . LYS A 1 82 ? 8.794 6.415 -8.045 1.00 95.12 82 LYS A C 1
ATOM 645 O O . LYS A 1 82 ? 8.447 6.242 -9.213 1.00 95.12 82 LYS A O 1
ATOM 650 N N . GLN A 1 83 ? 9.780 5.722 -7.477 1.00 93.69 83 GLN A N 1
ATOM 651 C CA . GLN A 1 83 ? 10.496 4.643 -8.148 1.00 93.69 83 GLN A CA 1
ATOM 652 C C . GLN A 1 83 ? 9.572 3.457 -8.440 1.00 93.69 83 GLN A C 1
ATOM 654 O O . GLN A 1 83 ? 9.535 2.987 -9.575 1.00 93.69 83 GLN A O 1
ATOM 659 N N . ALA A 1 84 ? 8.781 3.024 -7.457 1.00 94.44 84 ALA A N 1
ATOM 660 C CA . ALA A 1 84 ? 7.828 1.935 -7.614 1.00 94.44 84 ALA A CA 1
ATOM 661 C C . ALA A 1 84 ? 6.799 2.234 -8.711 1.00 94.44 84 ALA A C 1
ATOM 663 O O . ALA A 1 84 ? 6.569 1.406 -9.589 1.00 94.44 84 ALA A O 1
ATOM 664 N N . PHE A 1 85 ? 6.234 3.444 -8.720 1.00 96.19 85 PHE A N 1
ATOM 665 C CA . PHE A 1 85 ? 5.293 3.869 -9.752 1.00 96.19 85 PHE A CA 1
ATOM 666 C C . PHE A 1 85 ? 5.944 3.938 -11.141 1.00 96.19 85 PHE A C 1
ATOM 668 O O . PHE A 1 85 ? 5.355 3.483 -12.122 1.00 96.19 85 PHE A O 1
ATOM 675 N N . ARG A 1 86 ? 7.176 4.462 -11.233 1.00 94.94 86 ARG A N 1
ATOM 676 C CA . ARG A 1 86 ? 7.940 4.535 -12.489 1.00 94.94 86 ARG A CA 1
ATOM 677 C C . ARG A 1 86 ? 8.240 3.150 -13.066 1.00 94.94 86 ARG A C 1
ATOM 679 O O . ARG A 1 86 ? 8.156 2.977 -14.276 1.00 94.94 86 ARG A O 1
ATOM 686 N N . TYR A 1 87 ? 8.603 2.194 -12.215 1.00 94.00 87 TYR A N 1
ATOM 687 C CA . TYR A 1 87 ? 8.981 0.830 -12.602 1.00 94.00 87 TYR A CA 1
ATOM 688 C C . TYR A 1 87 ? 7.797 -0.143 -12.636 1.00 94.00 87 TYR A C 1
ATOM 690 O O . TYR A 1 87 ? 7.978 -1.345 -12.852 1.00 94.00 87 TYR A O 1
ATOM 698 N N . PHE A 1 88 ? 6.578 0.361 -12.440 1.00 94.75 88 PHE A N 1
ATOM 699 C CA . PHE A 1 88 ? 5.373 -0.434 -12.593 1.00 94.75 88 PHE A CA 1
ATOM 700 C C . PHE A 1 88 ? 5.174 -0.808 -14.073 1.00 94.75 88 PHE A C 1
ATOM 702 O O . PHE A 1 88 ? 5.233 0.080 -14.932 1.00 94.75 88 PHE A O 1
ATOM 709 N N . PRO A 1 89 ? 4.894 -2.082 -14.409 1.00 91.06 89 PRO A N 1
ATOM 710 C CA . PRO A 1 89 ? 4.703 -2.497 -15.798 1.00 91.06 89 PRO A CA 1
ATOM 711 C C . PRO A 1 89 ? 3.631 -1.665 -16.525 1.00 91.06 89 PRO A C 1
ATOM 713 O O . PRO A 1 89 ? 2.524 -1.463 -16.032 1.00 91.06 89 PRO A O 1
ATOM 716 N N . SER A 1 90 ? 3.948 -1.155 -17.718 1.00 87.12 90 SER A N 1
ATOM 717 C CA . SER A 1 90 ? 3.127 -0.134 -18.390 1.00 87.12 90 SER A CA 1
ATOM 718 C C . SER A 1 90 ? 1.740 -0.616 -18.825 1.00 87.12 90 SER A C 1
ATOM 720 O O . SER A 1 90 ? 0.799 0.171 -18.783 1.00 87.12 90 SER A O 1
ATOM 722 N N . ARG A 1 91 ? 1.614 -1.892 -19.208 1.00 89.31 91 ARG A N 1
ATOM 723 C CA . ARG A 1 91 ? 0.382 -2.511 -19.737 1.00 89.31 91 ARG A CA 1
ATOM 724 C C . ARG A 1 91 ? -0.413 -3.305 -18.698 1.00 89.31 91 ARG A C 1
ATOM 726 O O . ARG A 1 91 ? -1.322 -4.039 -19.064 1.00 89.31 91 ARG A O 1
ATOM 733 N N . ILE A 1 92 ? -0.027 -3.215 -17.430 1.00 92.75 92 ILE A N 1
ATOM 734 C CA . ILE A 1 92 ? -0.629 -3.986 -16.348 1.00 92.75 92 ILE A CA 1
ATOM 735 C C . ILE A 1 92 ? -1.245 -3.006 -15.352 1.00 92.75 92 ILE A C 1
ATOM 737 O O . ILE A 1 92 ? -0.619 -2.011 -14.985 1.00 92.75 92 ILE A O 1
ATOM 741 N N . GLU A 1 93 ? -2.470 -3.283 -14.918 1.00 94.12 93 GLU A N 1
ATOM 742 C CA . GLU A 1 93 ? -3.162 -2.468 -13.912 1.00 94.12 93 GLU A CA 1
ATOM 743 C C . GLU A 1 93 ? -2.847 -2.914 -12.484 1.00 94.12 93 GLU A C 1
ATOM 745 O O . GLU A 1 93 ? -2.901 -2.111 -11.554 1.00 94.12 93 GLU A O 1
ATOM 750 N N . GLU A 1 94 ? -2.482 -4.181 -12.305 1.00 94.75 94 GLU A N 1
ATOM 751 C CA . GLU A 1 94 ? -2.262 -4.801 -11.007 1.00 94.75 94 GLU A CA 1
ATOM 752 C C . GLU A 1 94 ? -1.270 -5.963 -11.098 1.00 94.75 94 GLU A C 1
ATOM 754 O O . GLU A 1 94 ? -1.315 -6.759 -12.034 1.00 94.75 94 GLU A O 1
ATOM 759 N N . ILE A 1 95 ? -0.388 -6.075 -10.107 1.00 94.06 95 ILE A N 1
ATOM 760 C CA . ILE A 1 95 ? 0.596 -7.158 -10.022 1.00 94.06 95 ILE A CA 1
ATOM 761 C C . ILE A 1 95 ? 0.509 -7.872 -8.675 1.00 94.06 95 ILE A C 1
ATOM 763 O O . ILE A 1 95 ? 0.265 -7.246 -7.641 1.00 94.06 95 ILE A O 1
ATOM 767 N N . ASP A 1 96 ? 0.783 -9.175 -8.667 1.00 94.12 96 ASP A N 1
ATOM 768 C CA . ASP A 1 96 ? 1.145 -9.870 -7.435 1.00 94.12 96 ASP A CA 1
ATOM 769 C C . ASP A 1 96 ? 2.585 -9.466 -7.078 1.00 94.12 96 ASP A C 1
ATOM 771 O O . ASP A 1 96 ? 3.527 -9.719 -7.834 1.00 94.12 96 ASP A O 1
ATOM 775 N N . HIS A 1 97 ? 2.754 -8.800 -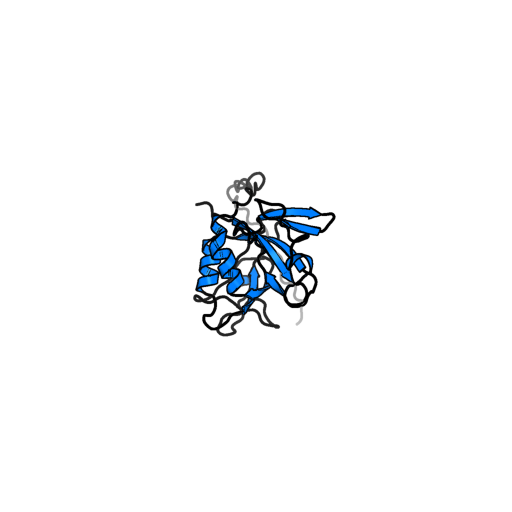5.940 1.00 92.75 97 HIS A N 1
ATOM 776 C CA . HIS A 1 97 ? 4.003 -8.186 -5.500 1.00 92.75 97 HIS A CA 1
ATOM 777 C C . HIS A 1 97 ? 4.358 -8.626 -4.077 1.00 92.75 97 HIS A C 1
ATOM 779 O O . HIS A 1 97 ? 3.527 -9.140 -3.323 1.00 92.75 97 HIS A O 1
ATOM 785 N N . THR A 1 98 ? 5.612 -8.405 -3.700 1.00 90.06 98 THR A N 1
ATOM 786 C CA . THR A 1 98 ? 6.074 -8.588 -2.327 1.00 90.06 98 THR A CA 1
ATOM 787 C C . THR A 1 98 ? 6.673 -7.292 -1.845 1.00 90.06 98 THR A C 1
ATOM 789 O O . THR A 1 98 ? 7.643 -6.798 -2.407 1.00 90.06 98 THR A O 1
ATOM 792 N N . VAL A 1 99 ? 6.099 -6.781 -0.770 1.00 90.56 99 VAL A N 1
ATOM 793 C CA . VAL A 1 99 ? 6.586 -5.612 -0.058 1.00 90.56 99 VAL A CA 1
ATOM 794 C C . VAL A 1 99 ? 7.496 -6.081 1.072 1.00 90.56 99 VAL A C 1
ATOM 796 O O . VAL A 1 99 ? 7.184 -7.057 1.759 1.00 90.56 99 VAL A O 1
ATOM 799 N N . VAL A 1 100 ? 8.621 -5.399 1.277 1.00 87.44 100 VAL A N 1
ATOM 800 C CA . VAL A 1 100 ? 9.519 -5.682 2.403 1.00 87.44 100 VAL A CA 1
ATOM 801 C C . VAL A 1 100 ? 9.172 -4.724 3.531 1.00 87.44 100 VAL A C 1
ATOM 803 O O . VAL A 1 100 ? 9.279 -3.510 3.359 1.00 87.44 100 VAL A O 1
ATOM 806 N N . GLN A 1 101 ? 8.735 -5.269 4.667 1.00 85.69 101 GLN A N 1
ATOM 807 C CA . GLN A 1 101 ? 8.324 -4.493 5.837 1.00 85.69 101 GLN A CA 1
ATOM 808 C C . GLN A 1 101 ? 9.272 -4.751 7.011 1.00 85.69 101 GLN A C 1
ATOM 810 O O . GLN A 1 101 ? 9.626 -5.890 7.291 1.00 85.69 101 GLN A O 1
ATOM 815 N N . CYS A 1 102 ? 9.663 -3.698 7.732 1.00 82.44 102 CYS A N 1
ATOM 816 C CA . CYS A 1 102 ? 10.370 -3.836 9.001 1.00 82.44 102 CYS A CA 1
ATOM 817 C C . CYS A 1 102 ? 9.409 -4.311 10.092 1.00 82.44 102 CYS A C 1
ATOM 819 O O . CYS A 1 102 ? 8.406 -3.644 10.348 1.00 82.44 102 CYS A O 1
ATOM 821 N N . ASP A 1 103 ? 9.744 -5.424 10.743 1.00 69.75 103 ASP A N 1
ATOM 822 C CA . ASP A 1 103 ? 8.970 -5.984 11.859 1.00 69.75 103 ASP A CA 1
ATOM 823 C C . ASP A 1 103 ? 9.116 -5.199 13.163 1.00 69.75 103 ASP A C 1
ATOM 825 O O . ASP A 1 103 ? 8.289 -5.337 14.067 1.00 69.75 103 ASP A O 1
ATOM 829 N N . GLU A 1 104 ? 10.155 -4.368 13.276 1.00 74.62 104 GLU A N 1
ATOM 830 C CA . GLU A 1 104 ? 10.354 -3.544 14.459 1.00 74.62 104 GLU A CA 1
ATOM 831 C C . GLU A 1 104 ? 9.180 -2.565 14.581 1.00 74.62 104 GLU A C 1
ATOM 833 O O . GLU A 1 104 ? 8.957 -1.732 13.694 1.00 74.62 104 GLU A O 1
ATOM 838 N N . LYS A 1 105 ? 8.420 -2.672 15.681 1.00 63.66 105 LYS A N 1
ATOM 839 C CA . LYS A 1 105 ? 7.137 -1.967 15.869 1.00 63.66 105 LYS A CA 1
ATOM 840 C C . LYS A 1 105 ? 7.261 -0.454 15.700 1.00 63.66 105 LYS A C 1
ATOM 842 O O . LYS A 1 105 ? 6.331 0.183 15.217 1.00 63.66 105 LYS A O 1
ATOM 847 N N . CYS A 1 106 ? 8.405 0.108 16.080 1.00 67.81 106 CYS A N 1
ATOM 848 C CA . CYS A 1 106 ? 8.678 1.538 15.973 1.00 67.81 106 CYS A CA 1
ATOM 849 C C . CYS A 1 106 ? 9.149 1.958 14.572 1.00 67.81 106 CYS A C 1
ATOM 851 O O . CYS A 1 106 ? 9.097 3.137 14.241 1.00 67.81 106 CYS A O 1
ATOM 853 N N . CYS A 1 107 ? 9.618 1.015 13.749 1.00 80.06 107 CYS A N 1
ATOM 854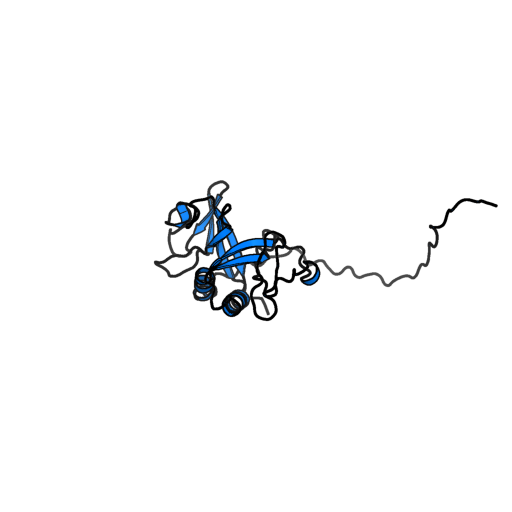 C CA . CYS A 1 107 ? 10.160 1.305 12.430 1.00 80.06 107 CYS A CA 1
ATOM 855 C C . CYS A 1 107 ? 9.087 1.299 11.357 1.00 80.06 107 CYS A C 1
ATOM 857 O O . CYS A 1 107 ? 8.971 2.282 10.628 1.00 80.06 107 CYS A O 1
ATOM 859 N N . ALA A 1 108 ? 8.332 0.200 11.242 1.00 86.19 108 ALA A N 1
ATOM 860 C CA . ALA A 1 108 ? 7.285 0.012 10.232 1.00 86.19 108 ALA A CA 1
ATOM 861 C C . ALA A 1 108 ? 7.678 0.464 8.803 1.00 86.19 108 ALA A C 1
ATOM 863 O O . ALA A 1 108 ? 6.819 0.831 7.998 1.00 86.19 108 ALA A O 1
ATOM 864 N N . SER A 1 109 ? 8.982 0.473 8.499 1.00 88.62 109 SER A N 1
ATOM 865 C CA . SER A 1 109 ? 9.520 0.929 7.221 1.00 88.62 109 SER A CA 1
ATOM 866 C C . SER A 1 109 ? 9.161 -0.064 6.132 1.00 88.62 109 SER A C 1
ATOM 868 O O . SER A 1 109 ? 9.222 -1.275 6.354 1.00 88.62 109 SER A O 1
ATOM 870 N N . VAL A 1 110 ? 8.774 0.458 4.975 1.00 90.56 110 VAL A N 1
ATOM 871 C CA . VAL A 1 110 ? 8.259 -0.314 3.854 1.00 90.56 110 VAL A CA 1
ATOM 872 C C . VAL A 1 110 ? 8.975 0.067 2.562 1.00 90.56 110 VAL A C 1
ATOM 874 O O . VAL A 1 110 ? 9.126 1.249 2.244 1.00 90.56 110 VAL A O 1
ATOM 877 N N . VAL A 1 111 ? 9.385 -0.955 1.809 1.00 90.31 111 VAL A N 1
ATOM 878 C CA . VAL A 1 111 ? 10.096 -0.842 0.527 1.00 90.31 111 VAL A CA 1
ATOM 879 C C . VAL A 1 111 ? 9.393 -1.693 -0.535 1.00 90.31 111 VAL A C 1
ATOM 881 O O . VAL A 1 111 ? 8.872 -2.766 -0.220 1.00 90.31 111 VAL A O 1
ATOM 884 N N . PHE A 1 112 ? 9.406 -1.222 -1.785 1.00 91.56 112 PHE A N 1
ATOM 885 C CA . PHE A 1 112 ? 8.844 -1.860 -2.978 1.00 91.56 112 PHE A CA 1
ATOM 886 C C . PHE A 1 112 ? 9.988 -2.360 -3.881 1.00 91.56 112 PHE A C 1
ATOM 888 O O . PHE A 1 112 ? 10.478 -1.637 -4.756 1.00 91.56 112 PHE A O 1
ATOM 895 N N . PRO A 1 113 ? 10.454 -3.609 -3.700 1.00 88.94 113 PRO A N 1
ATOM 896 C CA . PRO A 1 113 ? 11.651 -4.094 -4.368 1.00 88.94 113 PRO A CA 1
ATOM 897 C C . PRO A 1 113 ? 11.514 -4.080 -5.892 1.00 88.94 113 PRO A C 1
ATOM 899 O O . PRO A 1 113 ? 10.559 -4.607 -6.475 1.00 88.94 113 PRO A O 1
ATOM 902 N N . SER A 1 114 ? 12.536 -3.548 -6.554 1.00 85.94 114 SER A N 1
ATOM 903 C CA . SER A 1 114 ? 12.659 -3.518 -8.012 1.00 85.94 114 SER A CA 1
ATOM 904 C C . SER A 1 114 ? 13.972 -4.151 -8.470 1.00 85.94 114 SER A C 1
ATOM 906 O O . SER A 1 114 ? 14.949 -4.229 -7.726 1.00 85.94 114 SER A O 1
ATOM 908 N N . SER A 1 115 ? 13.994 -4.638 -9.708 1.00 83.06 115 SER A N 1
ATOM 909 C CA . SER A 1 115 ? 15.174 -5.195 -10.366 1.00 83.06 115 SER A CA 1
ATOM 910 C C . SER A 1 115 ? 15.217 -4.718 -11.810 1.00 83.06 115 SER A C 1
ATOM 912 O O . SER A 1 115 ? 14.222 -4.839 -12.521 1.00 83.06 115 SER A O 1
ATOM 914 N N . ARG A 1 116 ? 16.369 -4.189 -12.249 1.00 81.75 116 ARG A N 1
ATOM 915 C CA . ARG A 1 116 ? 16.580 -3.688 -13.622 1.00 81.75 116 ARG A CA 1
ATOM 916 C C . ARG A 1 116 ? 15.441 -2.776 -14.104 1.00 81.75 116 ARG A C 1
ATOM 918 O O . ARG A 1 116 ? 14.904 -2.986 -15.184 1.00 81.75 116 ARG A O 1
ATOM 925 N N . GLU A 1 117 ? 15.065 -1.803 -13.274 1.00 83.88 117 GLU A N 1
ATOM 926 C CA . GLU A 1 117 ? 14.024 -0.808 -13.595 1.00 83.88 117 GLU A CA 1
ATOM 927 C C . GLU A 1 117 ? 12.603 -1.375 -13.776 1.00 83.88 117 GLU A C 1
ATOM 929 O O . GLU A 1 117 ? 11.736 -0.733 -14.365 1.00 83.88 117 GLU A O 1
ATOM 934 N N . VAL A 1 118 ? 12.333 -2.563 -13.231 1.00 85.81 118 VAL A N 1
ATOM 935 C CA . VAL A 1 118 ? 10.989 -3.152 -13.174 1.00 85.81 118 VAL A CA 1
ATOM 936 C C . VAL A 1 118 ? 10.692 -3.592 -11.745 1.00 85.81 118 VAL A C 1
ATOM 938 O O . VAL A 1 118 ? 11.574 -4.103 -11.049 1.00 85.81 118 VAL A O 1
ATOM 941 N N . LEU A 1 119 ? 9.456 -3.402 -11.281 1.00 89.12 119 LEU A N 1
ATOM 942 C CA . LEU A 1 119 ? 9.019 -3.980 -10.011 1.00 89.12 119 LEU A CA 1
ATOM 943 C C . LEU A 1 119 ? 9.154 -5.504 -10.037 1.00 89.12 119 LEU A C 1
ATOM 945 O O . LEU A 1 119 ? 8.847 -6.168 -11.028 1.00 89.12 119 LEU A O 1
ATOM 949 N N . THR A 1 120 ? 9.616 -6.065 -8.925 1.00 88.38 120 THR A N 1
ATOM 950 C CA . THR A 1 120 ? 9.590 -7.519 -8.749 1.00 88.38 120 THR A CA 1
ATOM 951 C C . THR A 1 120 ? 8.144 -8.012 -8.684 1.00 88.38 120 THR A C 1
ATOM 953 O O . THR A 1 120 ? 7.222 -7.254 -8.400 1.00 88.38 120 THR A O 1
ATOM 956 N N . THR A 1 121 ? 7.918 -9.284 -8.963 1.00 88.00 121 THR A N 1
ATOM 957 C CA . THR A 1 121 ? 6.606 -9.925 -8.838 1.00 88.00 121 THR A CA 1
ATOM 958 C C . THR A 1 121 ? 6.702 -11.111 -7.892 1.00 88.00 121 THR A C 1
ATOM 960 O O . THR A 1 121 ? 7.792 -11.508 -7.470 1.00 88.00 121 THR A O 1
ATOM 963 N N . ARG A 1 122 ? 5.554 -11.673 -7.536 1.00 86.38 122 ARG A N 1
ATOM 964 C CA . ARG A 1 122 ? 5.437 -12.867 -6.707 1.00 86.38 122 ARG A CA 1
ATOM 965 C C . ARG A 1 122 ? 4.859 -14.018 -7.524 1.00 86.38 122 ARG A C 1
AT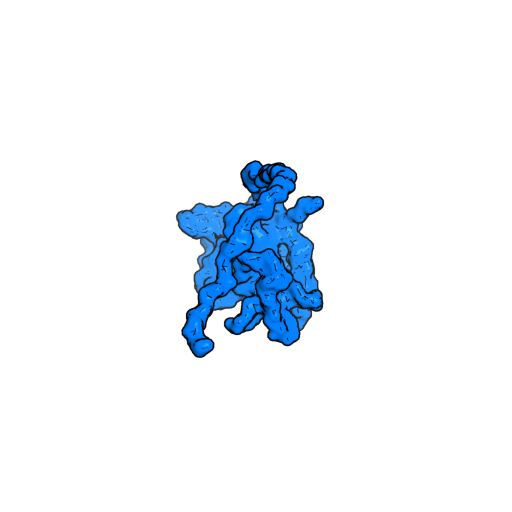OM 967 O O . ARG A 1 122 ? 4.016 -13.824 -8.389 1.00 86.38 122 ARG A O 1
ATOM 974 N N . THR A 1 123 ? 5.291 -15.234 -7.210 1.00 84.38 123 THR A N 1
ATOM 975 C CA . THR A 1 123 ? 4.710 -16.480 -7.732 1.00 84.38 123 THR A CA 1
ATOM 976 C C . THR A 1 123 ? 4.293 -17.383 -6.571 1.00 84.38 123 THR A C 1
ATOM 978 O O . THR A 1 123 ? 4.676 -17.140 -5.426 1.00 84.38 123 THR A O 1
ATOM 981 N N . ALA A 1 124 ? 3.545 -18.455 -6.849 1.00 80.56 124 ALA A N 1
ATOM 982 C CA . ALA A 1 124 ? 3.195 -19.451 -5.830 1.00 80.56 124 ALA A CA 1
ATOM 983 C C . ALA A 1 124 ? 4.436 -20.101 -5.185 1.00 80.56 124 ALA A C 1
ATOM 985 O O . ALA A 1 124 ? 4.421 -20.414 -3.998 1.00 80.56 124 ALA A O 1
ATOM 986 N N . ALA A 1 125 ? 5.517 -20.262 -5.956 1.00 79.06 125 ALA A N 1
ATOM 987 C CA . ALA A 1 125 ? 6.745 -20.919 -5.514 1.00 79.06 125 ALA A CA 1
ATOM 988 C C . ALA A 1 125 ? 7.774 -19.966 -4.881 1.00 79.06 125 ALA A C 1
ATOM 990 O O . ALA A 1 125 ? 8.651 -20.415 -4.148 1.00 79.06 125 ALA A O 1
ATOM 991 N N . SER A 1 126 ? 7.722 -18.662 -5.179 1.00 77.38 126 SER A N 1
ATOM 992 C CA . SER A 1 126 ? 8.742 -17.707 -4.733 1.00 77.38 126 SER A CA 1
ATOM 993 C C . SER A 1 126 ? 8.171 -16.320 -4.464 1.00 77.38 126 SER A C 1
ATOM 995 O O . SER A 1 126 ? 7.403 -15.778 -5.263 1.00 77.38 126 SER A O 1
ATOM 997 N N . ALA A 1 127 ? 8.591 -15.733 -3.340 1.00 78.12 127 ALA A N 1
ATOM 998 C CA . ALA A 1 127 ? 8.143 -14.421 -2.892 1.00 78.12 127 ALA A CA 1
ATOM 999 C C . ALA A 1 127 ? 8.659 -13.271 -3.774 1.00 78.12 127 ALA A C 1
ATOM 1001 O O . ALA A 1 127 ? 7.938 -12.298 -3.952 1.00 78.12 127 ALA A O 1
ATOM 1002 N N . LEU A 1 128 ? 9.869 -13.364 -4.334 1.00 78.94 128 LEU A N 1
ATOM 1003 C CA . LEU A 1 128 ? 10.473 -12.292 -5.129 1.00 78.94 128 LEU A CA 1
ATOM 1004 C C . LEU A 1 128 ? 11.021 -12.842 -6.439 1.00 78.94 128 LEU A C 1
ATOM 1006 O O . LEU A 1 128 ? 11.948 -13.655 -6.464 1.00 78.94 128 LEU A O 1
ATOM 1010 N N . VAL A 1 129 ? 10.452 -12.364 -7.536 1.00 79.44 129 VAL A N 1
ATOM 1011 C CA . VAL A 1 129 ? 10.733 -12.837 -8.884 1.00 79.44 129 VAL A CA 1
ATOM 1012 C C . VAL A 1 129 ? 10.953 -11.638 -9.808 1.00 79.44 129 VAL A C 1
ATOM 1014 O O . VAL A 1 129 ? 10.242 -10.637 -9.733 1.00 79.44 129 VAL A O 1
ATOM 1017 N N . THR A 1 130 ? 11.967 -11.700 -10.670 1.00 82.06 130 THR A N 1
ATOM 1018 C CA . THR A 1 130 ? 12.209 -10.671 -11.697 1.00 82.06 130 THR A CA 1
ATOM 1019 C C . THR A 1 130 ? 11.184 -10.753 -12.831 1.00 82.06 130 THR A C 1
ATOM 1021 O O . THR A 1 130 ? 10.461 -11.736 -12.971 1.00 82.06 130 THR A O 1
ATOM 1024 N N . SER A 1 131 ? 11.191 -9.766 -13.729 1.00 76.88 131 SER A N 1
ATOM 1025 C CA . SER A 1 131 ? 10.432 -9.817 -14.990 1.00 76.88 131 SER A CA 1
ATOM 1026 C C . SER A 1 131 ? 10.764 -11.032 -15.869 1.00 76.88 131 SER A C 1
ATOM 1028 O O . SER A 1 131 ? 9.932 -11.484 -16.642 1.00 76.88 131 SER A O 1
ATOM 1030 N N . SER A 1 132 ? 11.969 -11.593 -15.737 1.00 77.69 132 SER A N 1
ATOM 1031 C CA . SER A 1 132 ? 12.414 -12.806 -16.434 1.00 77.69 132 SER A CA 1
ATOM 1032 C C . SER A 1 132 ? 12.092 -14.108 -15.691 1.00 77.69 132 SER A C 1
ATOM 1034 O O . SER A 1 132 ? 12.707 -15.136 -15.968 1.00 77.69 132 SER A O 1
ATOM 1036 N N . HIS A 1 133 ? 11.185 -14.065 -14.713 1.00 76.88 133 HIS A N 1
ATOM 1037 C CA . HIS A 1 133 ? 10.819 -15.191 -13.850 1.00 76.88 133 HIS A CA 1
ATOM 1038 C C . HIS A 1 133 ? 11.978 -15.803 -13.044 1.00 76.88 133 HIS A C 1
ATOM 1040 O O . HIS A 1 133 ? 11.862 -16.902 -12.499 1.00 76.88 133 HIS A O 1
ATOM 1046 N N . ARG A 1 1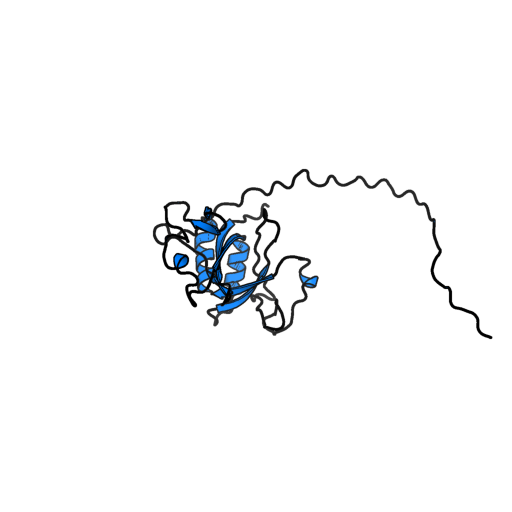34 ? 13.104 -15.087 -12.908 1.00 76.38 134 ARG A N 1
ATOM 1047 C CA . ARG A 1 134 ? 14.224 -15.542 -12.082 1.00 76.38 134 ARG A CA 1
ATOM 1048 C C . ARG A 1 134 ? 13.930 -15.238 -10.623 1.00 76.38 134 ARG A C 1
ATOM 1050 O O . ARG A 1 134 ? 13.622 -14.102 -10.266 1.00 76.38 134 ARG A O 1
ATOM 1057 N N . GLN A 1 135 ? 14.064 -16.256 -9.783 1.00 77.12 135 GLN A N 1
ATOM 1058 C CA . GLN A 1 135 ? 13.926 -16.105 -8.341 1.00 77.12 135 GLN A CA 1
ATOM 1059 C C . GLN A 1 135 ? 15.075 -15.254 -7.796 1.00 77.12 135 GLN A C 1
ATOM 1061 O O . GLN A 1 135 ? 16.248 -15.513 -8.080 1.00 77.12 135 GLN A O 1
ATOM 1066 N N . LEU A 1 136 ? 14.741 -14.247 -6.997 1.00 69.19 136 LEU A N 1
ATOM 1067 C CA . LEU A 1 136 ? 15.719 -13.457 -6.265 1.00 69.19 136 LEU A CA 1
ATOM 1068 C C . LEU A 1 136 ? 15.900 -14.071 -4.878 1.00 69.19 136 LEU A C 1
ATOM 1070 O O . LEU A 1 136 ? 14.946 -14.214 -4.116 1.00 69.19 136 LEU A O 1
ATOM 1074 N N . LYS A 1 137 ? 17.138 -14.451 -4.544 1.00 65.56 137 LYS A N 1
ATOM 1075 C CA . LYS A 1 137 ? 17.461 -14.963 -3.210 1.00 65.56 137 LYS A CA 1
ATOM 1076 C C . LYS A 1 137 ? 17.465 -13.816 -2.200 1.00 65.56 137 LYS A C 1
ATOM 1078 O O . LYS A 1 137 ? 18.076 -12.780 -2.446 1.00 65.56 137 LYS A O 1
ATOM 1083 N N . LEU A 1 138 ? 16.859 -14.058 -1.039 1.00 55.03 138 LEU A N 1
ATOM 1084 C CA . LEU A 1 138 ? 16.879 -13.190 0.147 1.00 55.03 138 LEU A CA 1
ATOM 1085 C C . LEU A 1 138 ? 18.289 -12.692 0.512 1.00 55.03 138 LEU A C 1
ATOM 1087 O O . LEU A 1 138 ? 18.473 -11.529 0.863 1.00 55.03 138 LEU A O 1
ATOM 1091 N N . SER A 1 139 ? 19.301 -13.553 0.353 1.00 54.56 139 SER A N 1
ATOM 1092 C CA . SER A 1 139 ? 20.712 -13.233 0.608 1.00 54.56 139 SER A CA 1
ATOM 1093 C C . SER A 1 139 ? 21.242 -12.070 -0.234 1.00 54.56 139 SER A C 1
ATOM 1095 O O . SER A 1 139 ? 22.168 -11.388 0.192 1.00 54.56 139 SER A O 1
ATOM 1097 N N . ASN A 1 140 ? 20.650 -11.814 -1.406 1.00 56.16 140 ASN A N 1
ATOM 1098 C CA . ASN A 1 140 ? 21.056 -10.716 -2.284 1.00 56.16 140 ASN A CA 1
ATOM 1099 C C . ASN A 1 140 ? 20.573 -9.351 -1.781 1.00 56.16 140 ASN A C 1
ATOM 1101 O O . ASN A 1 140 ? 21.029 -8.331 -2.288 1.00 56.16 140 ASN A O 1
ATOM 1105 N N . PHE A 1 141 ? 19.661 -9.328 -0.807 1.00 53.81 141 PHE A N 1
ATOM 1106 C CA . PHE A 1 141 ? 19.112 -8.098 -0.251 1.00 53.81 141 PHE A CA 1
ATOM 1107 C C . PHE A 1 141 ? 19.622 -7.780 1.157 1.00 53.81 141 PHE A C 1
ATOM 1109 O O . PHE A 1 141 ? 19.274 -6.722 1.646 1.00 53.81 141 PHE A O 1
ATOM 1116 N N . GLN A 1 142 ? 20.451 -8.620 1.803 1.00 47.78 142 GLN A N 1
ATOM 1117 C CA . GLN A 1 142 ? 20.920 -8.418 3.196 1.00 47.78 142 GLN A CA 1
ATOM 1118 C C . GLN A 1 142 ? 19.803 -8.075 4.210 1.00 47.78 142 GLN A C 1
ATOM 1120 O O . GLN A 1 142 ? 20.070 -7.510 5.267 1.00 47.78 142 GLN A O 1
ATOM 1125 N N . LEU A 1 143 ? 18.545 -8.410 3.920 1.00 50.12 143 LEU A N 1
ATOM 1126 C CA . LEU A 1 143 ? 17.413 -8.029 4.756 1.00 50.12 143 LEU A CA 1
ATOM 1127 C C . LEU A 1 143 ? 16.743 -9.301 5.263 1.00 50.12 143 LEU A C 1
ATOM 1129 O O . LEU A 1 143 ? 16.031 -9.985 4.535 1.00 50.12 143 LEU A O 1
ATOM 1133 N N . SER A 1 144 ? 16.946 -9.599 6.545 1.00 56.50 144 SER A N 1
ATOM 1134 C CA . SER A 1 144 ? 16.157 -10.558 7.330 1.00 56.50 144 SER A CA 1
ATOM 1135 C C . SER A 1 144 ? 14.736 -10.036 7.610 1.00 56.50 144 SER A C 1
ATOM 1137 O O . SER A 1 144 ? 14.170 -10.302 8.667 1.00 56.50 144 SER A O 1
ATOM 1139 N N . MET A 1 145 ? 14.194 -9.212 6.711 1.00 63.84 145 MET A N 1
ATOM 1140 C CA . MET A 1 145 ? 12.941 -8.494 6.901 1.00 63.84 145 MET A CA 1
ATOM 1141 C C . MET A 1 145 ? 11.768 -9.299 6.327 1.00 63.84 145 MET A C 1
ATOM 1143 O O . MET A 1 145 ? 11.908 -9.922 5.272 1.00 63.84 145 MET A O 1
ATOM 1147 N N . PRO A 1 146 ? 10.602 -9.271 6.982 1.00 72.81 146 PRO A N 1
ATOM 1148 C CA . PRO A 1 146 ? 9.385 -9.902 6.496 1.00 72.81 146 PRO A CA 1
ATOM 1149 C C . PRO A 1 146 ? 8.994 -9.503 5.085 1.00 72.81 146 PRO A C 1
ATOM 1151 O O . PRO A 1 146 ? 8.963 -8.328 4.710 1.00 72.81 146 PRO A O 1
ATOM 1154 N N . HIS A 1 147 ? 8.576 -10.519 4.346 1.00 80.38 147 HIS A N 1
ATOM 1155 C CA . HIS A 1 147 ? 7.941 -10.383 3.051 1.00 80.38 147 HIS A CA 1
ATOM 1156 C C . HIS A 1 147 ? 6.428 -10.371 3.222 1.00 80.38 147 HIS A C 1
ATOM 1158 O O . HIS A 1 147 ? 5.825 -11.380 3.590 1.00 80.38 147 HIS A O 1
ATOM 1164 N N . VAL A 1 148 ? 5.810 -9.236 2.921 1.00 85.94 148 VAL A N 1
ATOM 1165 C CA . VAL A 1 148 ? 4.359 -9.088 2.907 1.00 85.94 148 VAL A CA 1
ATOM 1166 C C . VAL A 1 148 ? 3.885 -9.246 1.471 1.00 85.94 148 VAL A C 1
ATOM 1168 O O . VAL A 1 148 ? 4.150 -8.404 0.612 1.00 85.94 148 VAL A O 1
ATOM 1171 N N . ALA A 1 149 ? 3.198 -10.352 1.201 1.00 89.00 149 ALA A N 1
ATOM 1172 C CA . ALA A 1 149 ? 2.578 -10.581 -0.093 1.00 89.00 149 ALA A CA 1
ATOM 1173 C C . ALA A 1 149 ? 1.375 -9.652 -0.260 1.00 89.00 149 ALA A C 1
ATOM 1175 O O . ALA A 1 149 ? 0.493 -9.613 0.600 1.00 89.00 149 ALA A O 1
ATOM 1176 N N . VAL A 1 150 ? 1.333 -8.940 -1.380 1.00 93.12 150 VAL A N 1
ATOM 1177 C CA . VAL A 1 150 ? 0.245 -8.024 -1.712 1.00 93.12 150 VAL A CA 1
ATOM 1178 C C . VAL A 1 150 ? -0.120 -8.158 -3.177 1.00 93.12 150 VAL A C 1
ATOM 1180 O O . VAL A 1 150 ? 0.711 -8.497 -4.018 1.00 93.12 150 VAL A O 1
ATOM 1183 N N . ARG A 1 151 ? -1.362 -7.830 -3.493 1.00 95.62 151 ARG A N 1
ATOM 1184 C CA . ARG A 1 151 ? -1.780 -7.549 -4.850 1.00 95.62 151 ARG A CA 1
ATOM 1185 C C . ARG A 1 151 ? -1.884 -6.040 -4.996 1.00 95.62 151 ARG A C 1
ATOM 1187 O O . ARG A 1 151 ? -2.719 -5.419 -4.344 1.00 95.62 151 ARG A O 1
ATOM 1194 N N . LEU A 1 152 ? -0.950 -5.470 -5.752 1.00 96.44 152 LEU A N 1
ATOM 1195 C CA . LEU A 1 152 ? -0.671 -4.039 -5.808 1.00 96.44 152 LEU A CA 1
ATOM 1196 C C . LEU A 1 152 ? -1.254 -3.429 -7.088 1.00 96.44 152 LEU A C 1
ATOM 1198 O O . LEU A 1 152 ? -0.724 -3.694 -8.172 1.00 96.44 152 LEU A O 1
ATOM 1202 N N . PRO A 1 153 ? -2.291 -2.584 -6.986 1.00 96.62 153 PRO A N 1
ATOM 1203 C CA . PRO A 1 153 ? -2.817 -1.849 -8.125 1.00 96.62 153 PRO A CA 1
ATOM 1204 C C . PRO A 1 153 ? -1.971 -0.611 -8.426 1.00 96.62 153 PRO A C 1
ATOM 1206 O O . PRO A 1 153 ? -1.539 0.118 -7.529 1.00 96.62 153 PRO A O 1
ATOM 1209 N N . LYS A 1 154 ? -1.801 -0.305 -9.711 1.00 96.69 154 LYS A N 1
ATOM 1210 C CA . LYS A 1 154 ? -1.105 0.903 -10.168 1.00 96.69 154 LYS A CA 1
ATOM 1211 C C . LYS A 1 154 ? -1.818 2.183 -9.727 1.00 96.69 154 LYS A C 1
ATOM 1213 O O . LYS A 1 154 ? -1.159 3.177 -9.423 1.00 96.69 154 LYS A O 1
ATOM 1218 N N . SER A 1 155 ? -3.152 2.165 -9.691 1.00 96.31 155 SER A N 1
ATOM 1219 C CA . SER A 1 155 ? -3.982 3.290 -9.239 1.00 96.31 155 SER A CA 1
ATOM 1220 C C . SER A 1 155 ? -3.723 3.647 -7.776 1.00 96.31 155 SER A C 1
ATOM 1222 O O . SER A 1 155 ? -3.636 4.824 -7.446 1.00 96.31 155 SER A O 1
ATOM 1224 N N . GLU A 1 156 ? -3.531 2.643 -6.923 1.00 96.56 156 GLU A N 1
ATOM 1225 C CA . GLU A 1 156 ? -3.244 2.813 -5.496 1.00 96.56 156 GLU A CA 1
ATOM 1226 C C . GLU A 1 156 ? -1.846 3.416 -5.283 1.00 96.56 156 GLU A C 1
ATOM 1228 O O . GLU A 1 156 ? -1.689 4.364 -4.515 1.00 96.56 156 GLU A O 1
ATOM 1233 N N . LEU A 1 157 ? -0.830 2.972 -6.040 1.00 96.12 157 LEU A N 1
ATOM 1234 C CA . LEU A 1 157 ? 0.484 3.637 -6.034 1.00 96.12 157 LEU A CA 1
ATOM 1235 C C . LEU A 1 157 ? 0.405 5.092 -6.497 1.00 96.12 157 LEU A C 1
ATOM 1237 O O . LEU A 1 157 ? 1.043 5.959 -5.900 1.00 96.12 157 LEU A O 1
ATOM 1241 N N . LYS A 1 158 ? -0.359 5.362 -7.563 1.00 96.81 158 LYS A N 1
ATOM 1242 C CA . LYS A 1 158 ? -0.568 6.726 -8.062 1.00 96.81 158 LYS A CA 1
ATOM 1243 C C . LYS A 1 158 ? -1.214 7.600 -6.988 1.00 96.81 158 LYS A C 1
ATOM 1245 O O . LYS A 1 158 ? -0.765 8.718 -6.761 1.00 96.81 158 LYS A O 1
ATOM 1250 N N . PHE A 1 159 ? -2.223 7.065 -6.303 1.00 96.50 159 PHE A N 1
ATOM 1251 C CA . PHE A 1 159 ? -2.932 7.758 -5.236 1.00 96.50 159 PHE A CA 1
ATOM 1252 C C . PHE A 1 159 ? -1.996 8.187 -4.100 1.00 96.50 159 PHE A C 1
ATOM 1254 O O . PHE A 1 159 ? -2.062 9.337 -3.658 1.00 96.50 159 PHE A O 1
ATOM 1261 N N . VAL A 1 160 ? -1.082 7.300 -3.682 1.00 97.00 160 VAL A N 1
ATOM 1262 C CA . VAL A 1 160 ? -0.051 7.620 -2.682 1.00 97.00 160 VAL A CA 1
ATOM 1263 C C . VAL A 1 160 ? 0.949 8.634 -3.223 1.00 97.00 160 VAL A C 1
ATOM 1265 O O . VAL A 1 160 ? 1.240 9.611 -2.538 1.00 97.00 160 VAL A O 1
ATOM 1268 N N . LEU A 1 161 ? 1.451 8.445 -4.446 1.00 96.94 161 LEU A N 1
ATOM 1269 C CA . LEU A 1 161 ? 2.426 9.342 -5.073 1.00 96.94 161 LEU A CA 1
ATOM 1270 C C . LEU A 1 161 ? 1.957 10.803 -5.077 1.00 96.94 161 LEU A C 1
ATOM 1272 O O . LEU A 1 161 ? 2.747 11.699 -4.809 1.00 96.94 161 LEU A O 1
ATOM 1276 N N . GLU A 1 162 ? 0.675 11.039 -5.347 1.00 96.38 162 GLU A N 1
ATOM 1277 C CA . GLU A 1 162 ? 0.079 12.380 -5.393 1.00 96.38 162 GLU A CA 1
ATOM 1278 C C . GLU A 1 162 ? -0.087 13.037 -4.010 1.00 96.38 162 GLU A C 1
ATOM 1280 O O . GLU A 1 162 ? -0.294 14.247 -3.923 1.00 96.38 162 GLU A O 1
ATOM 1285 N N . ARG A 1 163 ? -0.043 12.258 -2.920 1.00 96.31 163 ARG A N 1
ATOM 1286 C CA . ARG A 1 163 ? -0.444 12.707 -1.570 1.00 96.31 163 ARG A CA 1
ATOM 1287 C C . ARG A 1 163 ? 0.628 12.515 -0.499 1.00 96.31 163 ARG A C 1
ATOM 1289 O O . ARG A 1 163 ? 0.489 13.056 0.597 1.00 96.31 163 ARG A O 1
ATOM 1296 N N . ILE A 1 164 ? 1.704 11.789 -0.795 1.00 95.31 164 ILE A N 1
ATOM 1297 C CA . ILE A 1 164 ? 2.740 11.424 0.180 1.00 95.31 164 ILE A CA 1
ATOM 1298 C C . ILE A 1 164 ? 3.461 12.638 0.779 1.00 95.31 164 ILE A C 1
ATOM 1300 O O . ILE A 1 164 ? 3.821 12.614 1.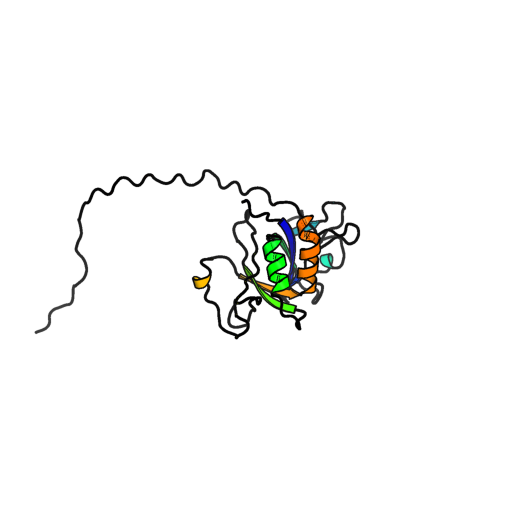953 1.00 95.31 164 ILE A O 1
ATOM 1304 N N . ASP A 1 165 ? 3.611 13.728 0.026 1.00 93.56 165 ASP A N 1
ATOM 1305 C CA . ASP A 1 165 ? 4.266 14.946 0.519 1.00 93.56 165 ASP A CA 1
ATOM 1306 C C . ASP A 1 165 ? 3.454 15.669 1.606 1.00 93.56 165 ASP A C 1
ATOM 1308 O O . ASP A 1 165 ? 4.017 16.417 2.402 1.00 93.56 165 ASP A O 1
ATOM 1312 N N . GLN A 1 166 ? 2.145 15.406 1.682 1.00 93.44 166 GLN A N 1
ATOM 1313 C CA . GLN A 1 166 ? 1.243 15.959 2.697 1.00 93.44 166 GLN A CA 1
ATOM 1314 C C . GLN A 1 166 ? 1.204 15.108 3.977 1.00 93.44 166 GLN A C 1
ATOM 1316 O O . GLN A 1 166 ? 0.549 15.477 4.952 1.00 93.44 166 GLN A O 1
ATOM 1321 N N . CYS A 1 167 ? 1.870 13.952 3.975 1.00 94.62 167 CYS A N 1
ATOM 1322 C CA . CYS A 1 167 ? 1.885 13.047 5.113 1.00 94.62 167 CYS A CA 1
ATOM 1323 C C . CYS A 1 167 ? 2.893 13.506 6.181 1.00 94.62 167 CYS A C 1
ATOM 1325 O O . CYS A 1 167 ? 3.932 14.099 5.866 1.00 94.62 167 CYS A O 1
ATOM 1327 N N . PRO A 1 168 ? 2.631 13.212 7.464 1.00 92.94 168 PRO A N 1
ATOM 1328 C CA . PRO A 1 168 ? 3.560 13.542 8.532 1.00 92.94 168 PRO A CA 1
ATOM 1329 C C . PRO A 1 168 ? 4.858 12.733 8.406 1.00 92.94 168 PRO A C 1
ATOM 1331 O O . PRO A 1 168 ? 4.882 11.626 7.861 1.00 92.94 168 PRO A O 1
ATOM 1334 N N . VAL A 1 169 ? 5.947 13.297 8.931 1.00 90.12 169 VAL A N 1
ATOM 1335 C CA . VAL A 1 169 ? 7.192 12.553 9.174 1.00 90.12 169 VAL A CA 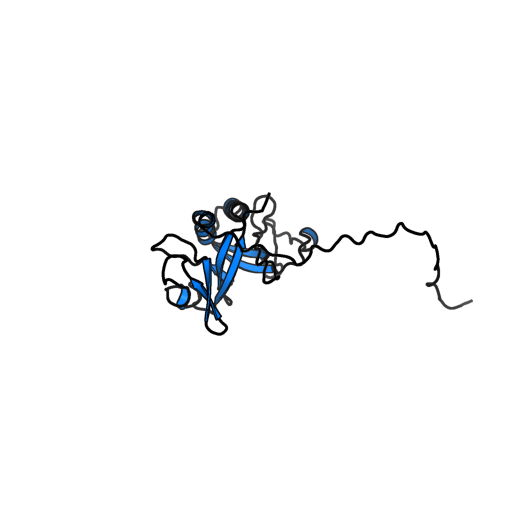1
ATOM 1336 C C . VAL A 1 169 ? 6.935 11.577 10.330 1.00 90.12 169 VAL A C 1
ATOM 1338 O O . VAL A 1 169 ? 6.301 11.989 11.308 1.00 90.12 169 VAL A O 1
ATOM 1341 N N . PRO A 1 170 ? 7.400 10.315 10.266 1.00 86.00 170 PRO A N 1
ATOM 1342 C CA . PRO A 1 170 ? 7.289 9.410 11.397 1.00 86.00 170 PRO A CA 1
ATOM 1343 C C . PRO A 1 170 ? 7.994 9.990 12.626 1.00 86.00 170 PRO A C 1
ATOM 1345 O O . PRO A 1 170 ? 9.021 10.665 12.488 1.00 86.00 170 PRO A O 1
ATOM 1348 N N . PRO A 1 171 ? 7.490 9.705 13.837 1.00 74.25 171 PRO A N 1
ATOM 1349 C CA . PRO A 1 171 ? 8.200 10.062 15.053 1.00 74.25 171 PRO A CA 1
ATOM 1350 C C . PRO A 1 171 ? 9.604 9.446 15.029 1.00 74.25 171 PRO A C 1
ATOM 1352 O O . PRO A 1 171 ? 9.797 8.320 14.566 1.00 74.25 171 PRO A O 1
ATOM 1355 N N . VAL A 1 172 ? 10.594 10.199 15.512 1.00 65.94 172 VAL A N 1
ATOM 1356 C CA . VAL A 1 172 ? 11.989 9.747 15.539 1.00 65.94 172 VAL A CA 1
ATOM 1357 C C . VAL A 1 172 ? 12.070 8.455 16.342 1.00 65.94 172 VAL A C 1
ATOM 1359 O O . VAL A 1 172 ? 11.707 8.418 17.518 1.00 65.94 172 VAL A O 1
ATOM 1362 N N . ILE A 1 173 ? 12.588 7.400 15.712 1.00 61.03 173 ILE A N 1
ATOM 1363 C CA . ILE A 1 173 ? 12.948 6.167 16.406 1.00 61.03 173 ILE A CA 1
ATOM 1364 C C . ILE A 1 173 ? 14.181 6.497 17.239 1.00 61.03 173 ILE A C 1
ATOM 1366 O O . ILE A 1 173 ? 15.321 6.392 16.790 1.00 61.03 173 ILE A O 1
ATOM 1370 N N . SER A 1 174 ? 13.936 6.964 18.456 1.00 50.31 174 SER A N 1
ATOM 1371 C CA . SER A 1 174 ? 14.928 7.045 19.512 1.00 50.31 174 SER A CA 1
ATOM 1372 C C . SER A 1 174 ? 15.334 5.615 19.859 1.00 50.31 174 SER A C 1
ATOM 1374 O O . SER A 1 174 ? 14.804 5.012 20.793 1.00 50.31 174 SER A O 1
ATOM 1376 N N . MET A 1 175 ? 16.268 5.050 19.093 1.00 48.75 175 MET A N 1
ATOM 1377 C CA . MET A 1 175 ? 17.061 3.934 19.586 1.00 48.75 175 MET A CA 1
ATOM 1378 C C . MET A 1 175 ? 17.677 4.447 20.890 1.00 48.75 175 MET A C 1
ATOM 1380 O O . MET A 1 175 ? 18.336 5.489 20.883 1.00 48.75 175 MET A O 1
ATOM 1384 N N . GLY A 1 176 ? 17.421 3.771 22.013 1.00 50.47 176 GLY A N 1
ATOM 1385 C CA . GLY A 1 176 ? 18.157 4.013 23.256 1.00 50.47 176 GLY A CA 1
ATOM 1386 C C . GLY A 1 176 ? 19.677 4.018 23.008 1.00 50.47 176 GLY A C 1
ATOM 1387 O O . GLY A 1 176 ? 20.111 3.708 21.897 1.00 50.47 176 GLY A O 1
ATOM 1388 N N . PRO A 1 177 ? 20.498 4.387 24.010 1.00 42.28 177 PRO A N 1
ATOM 1389 C CA . PRO A 1 177 ? 21.888 4.803 23.818 1.00 42.28 177 PRO A CA 1
ATOM 1390 C C . PRO A 1 177 ? 22.593 3.966 22.752 1.00 42.28 177 PRO A C 1
ATOM 1392 O O . PRO A 1 177 ? 22.757 2.756 22.917 1.00 42.28 177 PRO A O 1
ATOM 1395 N N . VAL A 1 178 ? 22.951 4.636 21.647 1.00 49.53 178 VAL A N 1
ATOM 1396 C CA . VAL A 1 178 ? 23.715 4.084 20.524 1.00 49.53 178 VAL A CA 1
ATOM 1397 C C . VAL A 1 178 ? 24.780 3.179 21.112 1.00 49.53 178 VAL A C 1
ATOM 1399 O O . VAL A 1 178 ? 25.565 3.655 21.934 1.00 49.53 178 VAL A O 1
ATOM 1402 N N . TYR A 1 179 ? 24.764 1.894 20.743 1.00 47.94 179 TYR A N 1
ATOM 1403 C CA . TYR A 1 179 ? 25.742 0.906 21.186 1.00 47.94 179 TYR A CA 1
ATOM 1404 C C . TYR A 1 179 ? 27.125 1.562 21.167 1.00 47.94 179 TYR A C 1
ATOM 1406 O O . TYR A 1 179 ? 27.673 1.832 20.093 1.00 47.94 179 TYR A O 1
ATOM 1414 N N . ARG A 1 180 ? 27.653 1.923 22.349 1.00 45.72 180 ARG A N 1
ATOM 1415 C CA . ARG A 1 180 ? 28.990 2.509 22.445 1.00 45.72 180 ARG A CA 1
ATOM 1416 C C . ARG A 1 180 ? 29.893 1.464 21.824 1.00 45.72 180 ARG A C 1
ATOM 1418 O O . ARG A 1 180 ? 29.910 0.332 22.306 1.00 45.72 180 ARG A O 1
ATOM 1425 N N . LYS A 1 181 ? 30.601 1.815 20.743 1.00 41.19 181 LYS A N 1
ATOM 1426 C CA . LYS A 1 181 ? 31.674 0.970 20.212 1.00 41.19 181 LYS A CA 1
ATOM 1427 C C . LYS A 1 181 ? 32.492 0.520 21.419 1.00 41.19 181 LYS A C 1
ATOM 1429 O O . LYS A 1 181 ? 33.110 1.360 22.072 1.00 41.19 181 LYS A O 1
ATOM 1434 N N . ARG A 1 182 ? 32.448 -0.776 21.750 1.00 44.53 182 ARG A N 1
ATOM 1435 C CA . ARG A 1 182 ? 33.411 -1.357 22.685 1.00 44.53 182 ARG A CA 1
ATOM 1436 C C . ARG A 1 182 ? 34.765 -0.959 22.120 1.00 44.53 182 ARG A C 1
ATOM 1438 O O . ARG A 1 182 ? 35.045 -1.281 20.965 1.00 44.53 182 ARG A O 1
ATOM 1445 N N . GLN A 1 183 ? 35.560 -0.212 22.883 1.00 42.78 183 GLN A N 1
ATOM 1446 C CA . GLN A 1 183 ? 36.973 -0.115 22.564 1.00 42.78 183 GLN A CA 1
ATOM 1447 C C . GLN A 1 183 ? 37.488 -1.547 22.657 1.00 42.78 183 GLN A C 1
ATOM 1449 O O . GLN A 1 183 ? 37.537 -2.127 23.740 1.00 42.78 183 GLN A O 1
ATOM 1454 N N . LEU A 1 184 ? 37.719 -2.163 21.498 1.00 48.31 184 LEU A N 1
ATOM 1455 C CA . LEU A 1 184 ? 38.405 -3.438 21.438 1.00 48.31 184 LEU A CA 1
ATOM 1456 C C . LEU A 1 184 ? 39.777 -3.167 22.044 1.00 48.31 184 LEU A C 1
ATOM 1458 O O . LEU A 1 184 ? 40.519 -2.325 21.534 1.00 48.31 184 LEU A O 1
ATOM 1462 N N . ALA A 1 185 ? 40.065 -3.817 23.171 1.00 51.34 185 ALA A N 1
ATOM 1463 C CA . ALA A 1 185 ? 41.415 -3.830 23.699 1.00 51.34 185 ALA A CA 1
ATOM 1464 C C . ALA A 1 185 ? 42.347 -4.310 22.570 1.00 51.34 185 ALA A C 1
ATOM 1466 O O . ALA A 1 185 ? 41.960 -5.225 21.831 1.00 51.34 185 ALA A O 1
ATOM 1467 N N . PRO A 1 186 ? 43.529 -3.694 22.390 1.00 45.97 186 PRO A N 1
ATOM 1468 C CA . PRO A 1 186 ? 44.501 -4.161 21.412 1.00 45.97 186 PRO A CA 1
ATOM 1469 C C . PRO A 1 186 ? 44.719 -5.660 21.595 1.00 45.97 186 PRO A C 1
ATOM 1471 O O . PRO A 1 186 ? 44.826 -6.133 22.729 1.00 45.97 186 PRO A O 1
ATOM 1474 N N . SER A 1 187 ? 44.748 -6.404 20.490 1.00 41.91 187 SER A N 1
ATOM 1475 C CA . SER A 1 187 ? 44.946 -7.849 20.509 1.00 41.91 187 SER A CA 1
ATOM 1476 C C . SER A 1 187 ? 46.248 -8.181 21.235 1.00 41.91 187 SER A C 1
ATOM 1478 O O . SER A 1 187 ? 47.333 -8.020 20.674 1.00 41.91 187 SER A O 1
ATOM 1480 N N . GLN A 1 188 ? 46.158 -8.657 22.476 1.00 45.22 188 GLN A N 1
ATOM 1481 C CA . GLN A 1 188 ? 47.261 -9.389 23.074 1.00 45.22 188 GLN A CA 1
ATOM 1482 C C . GLN A 1 188 ? 47.272 -10.751 22.394 1.00 45.22 188 GLN A C 1
ATOM 1484 O O . GLN A 1 188 ? 46.379 -11.573 22.592 1.00 45.22 188 GLN A O 1
ATOM 1489 N N . ALA A 1 189 ? 48.241 -10.936 21.502 1.00 49.91 189 ALA A N 1
ATOM 1490 C CA . ALA A 1 189 ? 48.518 -12.217 20.889 1.00 49.91 189 ALA A CA 1
ATOM 1491 C C . ALA A 1 189 ? 48.774 -13.243 21.997 1.00 49.91 189 ALA A C 1
ATOM 1493 O O . ALA A 1 189 ? 49.821 -13.225 22.638 1.00 49.91 189 ALA A O 1
ATOM 1494 N N . ILE A 1 190 ? 47.816 -14.138 22.215 1.00 42.28 190 ILE A N 1
ATOM 1495 C CA . ILE A 1 190 ? 48.050 -15.377 22.944 1.00 42.28 190 ILE A CA 1
ATOM 1496 C C . ILE A 1 190 ? 47.509 -16.494 22.060 1.00 42.28 190 ILE A C 1
ATOM 1498 O O . ILE A 1 190 ? 46.330 -16.838 22.076 1.00 42.28 190 ILE A O 1
ATOM 1502 N N . ASN A 1 191 ? 48.415 -17.014 21.232 1.00 49.97 191 ASN A N 1
ATOM 1503 C CA . ASN A 1 191 ? 48.313 -18.326 20.614 1.00 49.97 191 ASN A CA 1
ATOM 1504 C C . ASN A 1 191 ? 48.136 -19.360 21.721 1.00 49.97 191 ASN A C 1
ATOM 1506 O O . ASN A 1 191 ? 49.143 -19.723 22.318 1.00 49.97 191 ASN A O 1
ATOM 1510 N N . GLN A 1 192 ? 46.929 -19.866 21.969 1.00 40.84 192 GLN A N 1
ATOM 1511 C CA . GLN A 1 192 ? 46.767 -21.181 22.586 1.00 40.84 192 GLN A CA 1
ATOM 1512 C C . GLN A 1 192 ? 45.518 -21.889 22.059 1.00 40.84 192 GLN A C 1
ATOM 1514 O O . GLN A 1 192 ? 44.428 -21.327 22.040 1.00 40.84 192 GLN A O 1
ATOM 1519 N N . LEU A 1 193 ? 45.747 -23.159 21.712 1.00 39.72 193 LEU A N 1
ATOM 1520 C CA . LEU A 1 193 ? 44.802 -24.240 21.418 1.00 39.72 193 LEU A CA 1
ATOM 1521 C C . LEU A 1 193 ? 44.549 -24.559 19.936 1.00 39.72 193 LEU A C 1
ATOM 1523 O O . LEU A 1 193 ? 43.446 -24.488 19.405 1.00 39.72 193 LEU A O 1
ATOM 1527 N N . HIS A 1 194 ? 45.630 -25.050 19.317 1.00 39.69 194 HIS A N 1
ATOM 1528 C CA . HIS A 1 194 ? 45.606 -26.360 18.655 1.00 39.69 194 HIS A CA 1
ATOM 1529 C C . HIS A 1 194 ? 44.959 -27.441 19.546 1.00 39.69 194 HIS A C 1
ATOM 1531 O O . HIS A 1 194 ? 45.082 -27.379 20.766 1.00 39.69 194 HIS A O 1
ATOM 1537 N N . GLN A 1 195 ? 44.443 -28.494 18.896 1.00 34.28 195 GLN A N 1
ATOM 1538 C CA . GLN A 1 195 ? 43.688 -29.648 19.422 1.00 34.28 195 GLN A CA 1
ATOM 1539 C C . GLN A 1 195 ? 42.193 -29.310 19.508 1.00 34.28 195 GLN A C 1
ATOM 1541 O O . GLN A 1 195 ? 41.774 -28.492 20.307 1.00 34.28 195 GLN A O 1
ATOM 1546 N N . VAL A 1 196 ? 41.325 -29.846 18.651 1.00 32.66 196 VAL A N 1
ATOM 1547 C CA . VAL A 1 196 ? 41.053 -31.275 18.471 1.00 32.66 196 VAL A CA 1
ATOM 1548 C C . VAL A 1 196 ? 40.432 -31.493 17.087 1.00 32.66 196 VAL A C 1
ATOM 1550 O O . VAL A 1 196 ? 39.454 -30.829 16.770 1.00 32.66 196 VAL A O 1
ATOM 1553 N N . LEU A 1 197 ? 40.969 -32.430 16.299 1.00 28.91 197 LEU A N 1
ATOM 1554 C CA . LEU A 1 197 ? 40.228 -33.358 15.424 1.00 28.91 197 LEU A CA 1
ATOM 1555 C C . LEU A 1 197 ? 41.247 -34.255 14.708 1.00 28.91 197 LEU A C 1
ATOM 1557 O O . LEU A 1 197 ? 41.971 -33.778 13.844 1.00 28.91 197 LEU A O 1
ATOM 1561 N N . CYS A 1 198 ? 41.325 -35.521 15.131 1.00 29.20 198 CYS A N 1
ATOM 1562 C CA . CYS A 1 198 ? 41.549 -36.716 14.302 1.00 29.20 198 CYS A CA 1
ATOM 1563 C C . CYS A 1 198 ? 41.774 -37.930 15.221 1.00 29.20 198 CYS A C 1
ATOM 1565 O O . CYS A 1 198 ? 42.895 -38.382 15.430 1.00 29.20 198 CYS A O 1
ATOM 1567 N N . PHE A 1 199 ? 40.683 -38.459 15.777 1.00 31.64 199 PHE A N 1
ATOM 1568 C CA . PHE A 1 199 ? 40.602 -39.875 16.124 1.00 31.64 199 PHE A CA 1
ATOM 1569 C C . PHE A 1 199 ? 39.973 -40.586 14.921 1.00 31.64 199 PHE A C 1
ATOM 1571 O O . PHE A 1 199 ? 38.799 -40.370 14.636 1.00 31.64 199 PHE A O 1
ATOM 1578 N N . TYR A 1 200 ? 40.742 -41.426 14.231 1.00 32.31 200 TYR A N 1
ATOM 1579 C CA . TYR A 1 200 ? 40.211 -42.579 13.501 1.00 32.31 200 TYR A CA 1
ATOM 1580 C C . TYR A 1 200 ? 40.999 -43.827 13.936 1.00 32.31 200 TYR A C 1
ATOM 1582 O O . TYR A 1 200 ? 42.196 -43.718 14.218 1.00 32.31 200 TYR A O 1
ATOM 1590 N N . PRO A 1 201 ? 40.331 -44.984 14.083 1.00 39.50 201 PRO A N 1
ATOM 1591 C CA . PRO A 1 201 ? 40.874 -46.156 14.753 1.00 39.50 201 PRO A CA 1
ATOM 1592 C C . PRO A 1 201 ? 41.774 -46.996 13.835 1.00 39.50 201 PRO A C 1
ATOM 1594 O O . PRO A 1 201 ? 41.647 -46.980 12.613 1.00 39.50 201 PRO A O 1
ATOM 1597 N N . LYS A 1 202 ? 42.674 -47.746 14.480 1.00 35.84 202 LYS A N 1
ATOM 1598 C CA . LYS A 1 202 ? 43.599 -48.739 13.914 1.00 35.84 202 LYS A CA 1
ATOM 1599 C C . LYS A 1 202 ? 42.908 -49.755 12.999 1.00 35.84 202 LYS A C 1
ATOM 1601 O O . LYS A 1 202 ? 41.892 -50.305 13.408 1.00 35.84 202 LYS A O 1
ATOM 1606 N N . PHE A 1 203 ? 43.571 -50.125 11.903 1.00 31.38 203 PHE A N 1
ATOM 1607 C CA . PHE A 1 203 ? 43.567 -51.484 11.346 1.00 31.38 203 PHE A CA 1
ATOM 1608 C C . PHE A 1 203 ? 44.865 -51.735 10.562 1.00 31.38 203 PHE A C 1
ATOM 1610 O O . PHE A 1 203 ? 45.224 -50.908 9.726 1.00 31.38 203 PHE A O 1
ATOM 1617 N N . GLY A 1 204 ? 45.506 -52.884 10.818 1.00 32.97 204 GLY A N 1
ATOM 1618 C CA . GLY A 1 204 ? 46.586 -53.471 10.011 1.00 32.97 204 GLY A CA 1
ATOM 1619 C C . GLY A 1 204 ? 47.967 -53.355 10.619 1.00 32.97 204 GLY A C 1
ATOM 1620 O O . GLY A 1 204 ? 48.734 -52.516 10.110 1.00 32.97 204 GLY A O 1
#

Sequence (204 aa):
MATDLRTFASIVCRDCLYLEFPGCDSHQLLYTESVLEGTTTHAKCPKCSAATNNQRPFREGCRRCKGKTFIRMWNCSPKEIKQAFRYFPSRIEEIDHTVVQCDEKCCASVVFPSSREVLTTRTAASALVTSSHRQLKLSNFQLSMPHVAVRLPKSELKFVLERIDQCPVPPVISMGPVYRKRQLAPSQAINQLHQVLCFYPKFG

Solvent-accessible surface area (backbone atoms only — not comparable to full-atom values): 12205 Å² total; per-residue (Å²): 128,83,79,68,37,21,28,33,37,37,37,36,22,74,78,77,23,44,45,43,62,54,60,34,83,92,76,68,36,54,14,54,38,80,44,76,58,87,95,43,62,35,38,21,31,86,85,53,90,55,24,39,77,77,31,83,65,53,52,63,29,27,86,85,78,51,37,60,59,48,60,45,71,36,26,33,38,63,66,56,46,49,49,41,56,70,18,43,62,90,93,52,63,63,44,49,25,40,34,42,35,43,79,52,86,77,58,26,34,47,46,68,55,63,52,95,78,29,47,36,30,41,54,98,90,40,63,41,20,43,91,83,71,45,73,59,60,60,80,81,64,80,52,99,52,50,75,44,71,29,29,45,37,52,66,47,47,50,56,44,61,79,30,44,87,77,37,52,66,60,77,81,75,75,70,67,83,71,81,71,77,73,80,73,73,79,82,76,88,71,92,81,74,83,86,88,88,84,90,78,82,90,84,136

Organism: Aphanomyces astaci (NCBI:txid112090)

Radius of gyration: 23.09 Å; Cα contacts (8 Å, |Δi|>4): 358; chains: 1; bounding box: 66×70×44 Å